Protein AF-A0A6P8SUL3-F1 (afdb_monomer)

Organism: Geotrypetes seraphini (NCBI:txid260995)

Sequence (303 aa):
MWGTFLLLLVLAGRALSCLRCDTETEELLQDMKQDYISHHVTGGRWNLKEKMRHFLDASVDTFFTTMPLTTGRFIGIIDDITLFKTSSRLKHVLRRLMNENLKDEELFNEMVWSIQQMKPDLQELMAEFSKERTLVQTFITCADCKKSRHVCTKSLSCGERSLSVVEDEDLILDCALVWHLKMELFKDYAFYKVVSGKKVMLSVGTDAILVIKGVALQDAGQYQCDANDSSGNPFSTIMYIVKVDKAQTDLRIIHVRPTLEPVRQVTPHLPEDVAAEAETSRTAMWVVLGGSCAIILIVSLSA

pLDDT: mean 73.48, std 22.26, range [29.41, 98.44]

Structure (mmCIF, N/CA/C/O backbone):
data_AF-A0A6P8SUL3-F1
#
_entry.id   AF-A0A6P8SUL3-F1
#
loop_
_atom_site.group_PDB
_atom_site.id
_atom_site.type_symbol
_atom_site.label_atom_id
_atom_site.label_alt_id
_atom_site.label_comp_id
_atom_site.label_asym_id
_atom_site.label_entity_id
_atom_site.label_seq_id
_atom_site.pdbx_PDB_ins_code
_atom_site.Cartn_x
_atom_site.Cartn_y
_atom_site.Cartn_z
_atom_site.occupancy
_atom_site.B_iso_or_equiv
_atom_site.auth_seq_id
_atom_site.auth_comp_id
_atom_site.auth_asym_id
_atom_site.auth_atom_id
_atom_site.pdbx_PDB_model_num
ATOM 1 N N . MET A 1 1 ? 38.588 41.579 -12.354 1.00 37.44 1 MET A N 1
ATOM 2 C CA . MET A 1 1 ? 37.942 41.195 -13.630 1.00 37.44 1 MET A CA 1
ATOM 3 C C . MET A 1 1 ? 38.009 39.679 -13.714 1.00 37.44 1 MET A C 1
ATOM 5 O O . MET A 1 1 ? 39.105 39.162 -13.811 1.00 37.44 1 MET A O 1
ATOM 9 N N . TRP A 1 2 ? 36.984 38.994 -13.196 1.00 40.41 2 TRP A N 1
ATOM 10 C CA . TRP A 1 2 ? 35.837 38.456 -13.961 1.00 40.41 2 TRP A CA 1
ATOM 11 C C . TRP A 1 2 ? 36.290 37.265 -14.833 1.00 40.41 2 TRP A C 1
ATOM 13 O O . TRP A 1 2 ? 37.192 37.429 -15.634 1.00 40.41 2 TRP A O 1
ATOM 23 N N . GLY A 1 3 ? 35.750 36.056 -14.741 1.00 36.66 3 GLY A N 1
ATOM 24 C CA . GLY A 1 3 ? 34.522 35.628 -14.096 1.00 36.66 3 GLY A CA 1
ATOM 25 C C . GLY A 1 3 ? 34.638 34.191 -13.607 1.00 36.66 3 GLY A C 1
ATOM 26 O O . GLY A 1 3 ? 35.157 33.305 -14.278 1.00 36.66 3 GLY A O 1
ATOM 27 N N . THR A 1 4 ? 34.130 34.020 -12.396 1.00 42.34 4 THR A N 1
ATOM 28 C CA . THR A 1 4 ? 33.582 32.795 -11.829 1.00 42.34 4 THR A CA 1
ATOM 29 C C . THR A 1 4 ? 32.912 31.943 -12.903 1.00 42.34 4 THR A C 1
ATOM 31 O O . THR A 1 4 ? 31.868 32.321 -13.438 1.00 42.34 4 THR A O 1
ATOM 34 N N . PHE A 1 5 ? 33.512 30.789 -13.195 1.00 48.06 5 PHE A N 1
ATOM 35 C CA . PHE A 1 5 ? 32.866 29.696 -13.907 1.00 48.06 5 PHE A CA 1
ATOM 36 C C . PHE A 1 5 ? 31.726 29.224 -13.002 1.00 48.06 5 PHE A C 1
ATOM 38 O O . PHE A 1 5 ? 31.927 28.473 -12.047 1.00 48.06 5 PHE A O 1
ATOM 45 N N . LEU A 1 6 ? 30.544 29.803 -13.216 1.00 43.62 6 LEU A N 1
ATOM 46 C CA . LEU A 1 6 ? 29.332 29.427 -12.519 1.00 43.62 6 LEU A CA 1
ATOM 47 C C . LEU A 1 6 ? 29.062 27.976 -12.903 1.00 43.62 6 LEU A C 1
ATOM 49 O O . LEU A 1 6 ? 28.684 27.666 -14.032 1.00 43.62 6 LEU A O 1
ATOM 53 N N . LEU A 1 7 ? 29.325 27.097 -11.944 1.00 43.50 7 LEU A N 1
ATOM 54 C CA . LEU A 1 7 ? 28.898 25.715 -11.904 1.00 43.50 7 LEU A CA 1
ATOM 55 C C . LEU A 1 7 ? 27.364 25.730 -11.931 1.00 43.50 7 LEU A C 1
ATOM 57 O O . LEU A 1 7 ? 26.696 25.655 -10.904 1.00 43.50 7 LEU A O 1
ATOM 61 N N . LEU A 1 8 ? 26.790 25.867 -13.125 1.00 37.38 8 LEU A N 1
ATOM 62 C CA . LEU A 1 8 ? 25.419 25.474 -13.393 1.00 37.38 8 LEU A CA 1
ATOM 63 C C . LEU A 1 8 ? 25.400 23.942 -13.383 1.00 37.38 8 LEU A C 1
ATOM 65 O O . LEU A 1 8 ? 25.236 23.285 -14.407 1.00 37.38 8 LEU A O 1
ATOM 69 N N . LEU A 1 9 ? 25.536 23.374 -12.180 1.00 37.25 9 LEU A N 1
ATOM 70 C CA . LEU A 1 9 ? 24.751 22.212 -11.798 1.00 37.25 9 LEU A CA 1
ATOM 71 C C . LEU A 1 9 ? 23.295 22.662 -11.917 1.00 37.25 9 LEU A C 1
ATOM 73 O O . LEU A 1 9 ? 22.634 23.018 -10.943 1.00 37.25 9 LEU A O 1
ATOM 77 N N . VAL A 1 10 ? 22.795 22.665 -13.151 1.00 37.06 10 VAL A N 1
ATOM 78 C CA . VAL A 1 10 ? 21.393 22.390 -13.381 1.00 37.06 10 VAL A CA 1
ATOM 79 C C . VAL A 1 10 ? 21.247 20.977 -12.835 1.00 37.06 10 VAL A C 1
ATOM 81 O O . VAL A 1 10 ? 21.452 19.990 -13.539 1.00 37.06 10 VAL A O 1
ATOM 84 N N . LEU A 1 11 ? 20.932 20.882 -11.541 1.00 38.09 11 LEU A N 1
ATOM 85 C CA . LEU A 1 11 ? 20.053 19.844 -11.047 1.00 38.09 11 LEU A CA 1
ATOM 86 C C . LEU A 1 11 ? 18.774 20.031 -11.860 1.00 38.09 11 LEU A C 1
ATOM 88 O O . LEU A 1 11 ? 17.789 20.611 -11.411 1.00 38.09 11 LEU A O 1
ATOM 92 N N . ALA A 1 12 ? 18.811 19.571 -13.111 1.00 35.19 12 ALA A N 1
ATOM 93 C CA . ALA A 1 12 ? 17.646 19.027 -13.736 1.00 35.19 12 ALA A CA 1
ATOM 94 C C . ALA A 1 12 ? 17.303 17.922 -12.755 1.00 35.19 12 ALA A C 1
ATOM 96 O O . ALA A 1 12 ? 17.920 16.857 -12.771 1.00 35.19 12 ALA A O 1
ATOM 97 N N . GLY A 1 13 ? 16.406 18.229 -11.819 1.00 38.00 13 GLY A N 1
ATOM 98 C CA . GLY A 1 13 ? 15.605 17.217 -11.177 1.00 38.00 13 GLY A CA 1
ATOM 99 C C . GLY A 1 13 ? 14.894 16.545 -12.332 1.00 38.00 13 GLY A C 1
ATOM 100 O O . GLY A 1 13 ? 13.794 16.940 -12.707 1.00 38.00 13 GLY A O 1
ATOM 101 N N . ARG A 1 14 ? 15.593 15.612 -12.992 1.00 47.22 14 ARG A N 1
ATOM 102 C CA . ARG A 1 14 ? 14.979 14.637 -13.860 1.00 47.22 14 ARG A CA 1
ATOM 103 C C . ARG A 1 14 ? 13.938 14.047 -12.935 1.00 47.22 14 ARG A C 1
ATOM 105 O O . ARG A 1 14 ? 14.283 13.563 -11.857 1.00 47.22 14 ARG A O 1
ATOM 112 N N . ALA A 1 15 ? 12.672 14.227 -13.280 1.00 49.06 15 ALA A N 1
ATOM 113 C CA . ALA A 1 15 ? 11.629 13.447 -12.659 1.00 49.06 15 ALA A CA 1
ATOM 114 C C . ALA A 1 15 ? 11.975 12.001 -13.019 1.00 49.06 15 ALA A C 1
ATOM 116 O O . ALA A 1 15 ? 11.637 11.536 -14.104 1.00 49.06 15 ALA A O 1
ATOM 117 N N . LEU A 1 16 ? 12.792 11.354 -12.184 1.00 62.31 16 LEU A N 1
ATOM 118 C CA . LEU A 1 16 ? 13.095 9.951 -12.342 1.00 62.31 16 LEU A CA 1
ATOM 119 C C . LEU A 1 16 ? 11.764 9.242 -12.147 1.00 62.31 16 LEU A C 1
ATOM 121 O O . LEU A 1 16 ? 11.035 9.468 -11.176 1.00 62.31 16 LEU A O 1
ATOM 125 N N . SER A 1 17 ? 11.416 8.443 -13.143 1.00 77.56 17 SER A N 1
ATOM 126 C CA . SER A 1 17 ? 10.296 7.533 -13.037 1.00 77.56 17 SER A CA 1
ATOM 127 C C . SER A 1 17 ? 10.514 6.599 -11.860 1.00 77.56 17 SER A C 1
ATOM 129 O O . SER A 1 17 ? 11.613 6.081 -11.666 1.00 77.56 17 SER A O 1
ATOM 131 N N . CYS A 1 18 ? 9.451 6.354 -11.097 1.00 80.62 18 CYS A N 1
ATOM 132 C CA . CYS A 1 18 ? 9.503 5.479 -9.934 1.00 80.62 18 CYS A CA 1
ATOM 133 C C . CYS A 1 18 ? 9.969 4.060 -10.303 1.00 80.62 18 CYS A C 1
ATOM 135 O O . CYS A 1 18 ? 10.592 3.396 -9.485 1.00 80.62 18 CYS A O 1
ATOM 137 N N . LEU A 1 19 ? 9.742 3.623 -11.552 1.00 86.69 19 LEU A N 1
ATOM 138 C CA . LEU A 1 19 ? 10.214 2.333 -12.070 1.00 86.69 19 LEU A CA 1
ATOM 139 C C . LEU A 1 19 ? 11.739 2.185 -12.016 1.00 86.69 19 LEU A C 1
ATOM 141 O O . LEU A 1 19 ? 12.225 1.068 -11.875 1.00 86.69 19 LEU A O 1
ATOM 145 N N . ARG A 1 20 ? 12.492 3.292 -12.077 1.00 87.88 20 ARG A N 1
ATOM 146 C CA . ARG A 1 20 ? 13.960 3.275 -11.969 1.00 87.88 20 ARG A CA 1
ATOM 147 C C . ARG A 1 20 ? 14.458 3.006 -10.549 1.00 87.88 20 ARG A C 1
ATOM 149 O O . ARG A 1 20 ? 15.648 2.790 -10.355 1.00 87.88 20 ARG A O 1
ATOM 156 N N . CYS A 1 21 ? 13.567 3.019 -9.559 1.00 87.38 21 CYS A N 1
ATOM 157 C CA . CYS A 1 21 ? 13.904 2.671 -8.183 1.00 87.38 21 CYS A CA 1
ATOM 158 C C . CYS A 1 21 ? 13.950 1.156 -7.936 1.00 87.38 21 CYS A C 1
ATOM 160 O O . CYS A 1 21 ? 14.469 0.734 -6.905 1.00 87.38 21 CYS A O 1
ATOM 162 N N . ASP A 1 22 ? 13.438 0.337 -8.863 1.00 91.06 22 ASP A N 1
ATOM 163 C CA . ASP A 1 22 ? 13.615 -1.118 -8.847 1.00 91.06 22 ASP A CA 1
ATOM 164 C C . ASP A 1 22 ? 14.944 -1.466 -9.532 1.00 91.06 22 ASP A C 1
ATOM 166 O O . ASP A 1 22 ? 15.072 -1.361 -10.753 1.00 91.06 22 ASP A O 1
ATOM 170 N N . THR A 1 23 ? 15.946 -1.857 -8.742 1.00 92.06 23 THR A N 1
ATOM 171 C CA . THR A 1 23 ? 17.316 -2.095 -9.231 1.00 92.06 23 THR A CA 1
ATOM 172 C C . THR A 1 23 ? 17.372 -3.167 -10.315 1.00 92.06 23 THR A C 1
ATOM 174 O O . THR A 1 23 ? 18.033 -2.971 -11.328 1.00 92.06 23 THR A O 1
ATOM 177 N N . GLU A 1 24 ? 16.622 -4.259 -10.154 1.00 93.62 24 GLU A N 1
ATOM 178 C CA . GLU A 1 24 ? 16.553 -5.346 -11.141 1.00 93.62 24 GLU A CA 1
ATOM 179 C C . GLU A 1 24 ? 15.949 -4.866 -12.473 1.00 93.62 24 GLU A C 1
ATOM 181 O O . GLU A 1 24 ? 16.373 -5.280 -13.551 1.00 93.62 24 GLU A O 1
ATOM 186 N N . THR A 1 25 ? 14.957 -3.975 -12.416 1.00 92.38 25 THR A N 1
ATOM 187 C CA . THR A 1 25 ? 14.353 -3.377 -13.613 1.00 92.38 25 THR A CA 1
ATOM 188 C C . THR A 1 25 ? 15.316 -2.431 -14.312 1.00 92.38 25 THR A C 1
ATOM 190 O O . THR A 1 25 ? 15.409 -2.478 -15.538 1.00 92.38 25 THR A O 1
ATOM 193 N N . GLU A 1 26 ? 16.044 -1.590 -13.571 1.00 91.62 26 GLU A N 1
ATOM 194 C CA . GLU A 1 26 ? 17.052 -0.705 -14.166 1.00 91.62 26 GLU A CA 1
ATOM 195 C C . GLU A 1 26 ? 18.194 -1.515 -14.797 1.00 91.62 26 GLU A C 1
ATOM 197 O O . GLU A 1 26 ? 18.588 -1.221 -15.923 1.00 91.62 26 GLU A O 1
ATOM 202 N N . GLU A 1 27 ? 18.667 -2.579 -14.145 1.00 95.00 27 GLU A N 1
ATOM 203 C CA . GLU A 1 27 ? 19.666 -3.496 -14.712 1.00 95.00 27 GLU A CA 1
ATOM 204 C C . GLU A 1 27 ? 19.176 -4.131 -16.020 1.00 95.00 27 GLU A C 1
ATOM 206 O O . GLU A 1 27 ? 19.875 -4.069 -17.032 1.00 95.00 27 GLU A O 1
ATOM 211 N N . LEU A 1 28 ? 17.948 -4.660 -16.042 1.00 95.62 28 LEU A N 1
ATOM 212 C CA . LEU A 1 28 ? 17.363 -5.259 -17.245 1.00 95.62 28 LEU A CA 1
ATOM 213 C C . LEU A 1 28 ? 17.151 -4.234 -18.372 1.00 95.62 28 LEU A C 1
ATOM 215 O O . LEU A 1 28 ? 17.351 -4.542 -19.546 1.00 95.62 28 LEU A O 1
ATOM 219 N N . LEU A 1 29 ? 16.765 -3.000 -18.035 1.00 93.62 29 LEU A N 1
ATOM 220 C CA . LEU A 1 29 ? 16.669 -1.905 -19.002 1.00 93.62 29 LEU A CA 1
ATOM 221 C C . LEU A 1 29 ? 18.036 -1.561 -19.597 1.00 93.62 29 LEU A C 1
ATOM 223 O O . LEU A 1 29 ? 18.129 -1.290 -20.797 1.00 93.62 29 LEU A O 1
ATOM 227 N N . GLN A 1 30 ? 19.093 -1.542 -18.783 1.00 94.31 30 GLN A N 1
ATOM 228 C CA . GLN A 1 30 ? 20.449 -1.296 -19.272 1.00 94.31 30 GLN A CA 1
ATOM 229 C C . GLN A 1 30 ? 20.945 -2.446 -20.149 1.00 94.31 30 GLN A C 1
ATOM 231 O O . GLN A 1 30 ? 21.501 -2.173 -21.212 1.00 94.31 30 GLN A O 1
ATOM 236 N N . ASP A 1 31 ? 20.673 -3.695 -19.776 1.00 95.38 31 ASP A N 1
ATOM 237 C CA . ASP A 1 31 ? 21.011 -4.875 -20.577 1.00 95.38 31 ASP A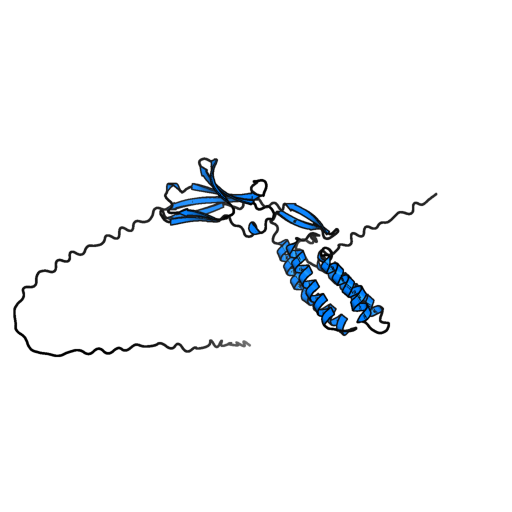 CA 1
ATOM 238 C C . ASP A 1 31 ? 20.316 -4.848 -21.949 1.00 95.38 31 ASP A C 1
ATOM 240 O O . ASP A 1 31 ? 20.963 -4.926 -22.997 1.00 95.38 31 ASP A O 1
ATOM 244 N N . MET A 1 32 ? 19.009 -4.560 -21.970 1.00 94.81 32 MET A N 1
ATOM 245 C CA . MET A 1 32 ? 18.252 -4.370 -23.210 1.00 94.81 32 MET A CA 1
ATOM 246 C C . MET A 1 32 ? 18.867 -3.268 -24.096 1.00 94.81 32 MET A C 1
ATOM 248 O O . MET A 1 32 ? 19.026 -3.437 -25.309 1.00 94.81 32 MET A O 1
ATOM 252 N N . LYS A 1 33 ? 19.224 -2.120 -23.500 1.00 93.38 33 LYS A N 1
ATOM 253 C CA . LYS A 1 33 ? 19.752 -0.947 -24.222 1.00 93.38 33 LYS A CA 1
ATOM 254 C C . LYS A 1 33 ? 21.166 -1.136 -24.755 1.00 93.38 33 LYS A C 1
ATOM 256 O O . LYS A 1 33 ? 21.462 -0.693 -25.874 1.00 93.38 33 LYS A O 1
ATOM 261 N N . GLN A 1 34 ? 22.045 -1.698 -23.935 1.00 91.06 34 GLN A N 1
ATOM 262 C CA . GLN A 1 34 ? 23.475 -1.743 -24.214 1.00 91.06 34 GLN A CA 1
ATOM 263 C C . GLN A 1 34 ? 23.885 -3.038 -24.894 1.00 91.06 34 GLN A C 1
ATOM 265 O O . GLN A 1 34 ? 24.652 -2.974 -25.856 1.00 91.06 34 GLN A O 1
ATOM 270 N N . ASP A 1 35 ? 23.337 -4.172 -24.467 1.00 92.25 35 ASP A N 1
ATOM 271 C CA . ASP A 1 35 ? 23.701 -5.475 -25.006 1.00 92.25 35 ASP A CA 1
ATOM 272 C C . ASP A 1 35 ? 22.719 -5.925 -26.092 1.00 92.25 35 ASP A C 1
ATOM 274 O O . ASP A 1 35 ? 23.085 -6.016 -27.270 1.00 92.25 35 ASP A O 1
ATOM 278 N N . TYR A 1 36 ? 21.442 -6.102 -25.741 1.00 94.00 36 TYR A N 1
ATOM 279 C CA . TYR A 1 36 ? 20.473 -6.744 -26.632 1.00 94.00 36 TYR A CA 1
ATOM 280 C C . TYR A 1 36 ? 20.261 -5.975 -27.947 1.00 94.00 36 TYR A C 1
ATOM 282 O O . TYR A 1 36 ? 20.468 -6.528 -29.032 1.00 94.00 36 TYR A O 1
ATOM 290 N N . ILE A 1 37 ? 19.925 -4.679 -27.874 1.00 93.31 37 ILE A N 1
ATOM 291 C CA . ILE A 1 37 ? 19.726 -3.816 -29.057 1.00 93.31 37 ILE A CA 1
ATOM 292 C C . ILE A 1 37 ? 21.005 -3.717 -29.901 1.00 93.31 37 ILE A C 1
ATOM 294 O O . ILE A 1 37 ? 20.948 -3.642 -31.132 1.00 93.31 37 ILE A O 1
ATOM 298 N N . SER A 1 38 ? 22.178 -3.718 -29.265 1.00 89.38 38 SER A N 1
ATOM 299 C CA . SER A 1 38 ? 23.451 -3.624 -29.983 1.00 89.38 38 SER A CA 1
ATOM 300 C C . SER A 1 38 ? 23.695 -4.837 -30.879 1.00 89.38 38 SER A C 1
ATOM 302 O O . SER A 1 38 ? 24.200 -4.651 -31.992 1.00 89.38 38 SER A O 1
ATOM 304 N N . HIS A 1 39 ? 23.295 -6.028 -30.428 1.00 90.44 39 HIS A N 1
ATOM 305 C CA . HIS A 1 39 ? 23.447 -7.289 -31.156 1.00 90.44 39 HIS A CA 1
ATOM 306 C C . HIS A 1 39 ? 22.305 -7.573 -32.146 1.00 90.44 39 HIS A C 1
ATOM 308 O O . HIS A 1 39 ? 22.555 -8.125 -33.218 1.00 90.44 39 HIS A O 1
ATOM 314 N N . HIS A 1 40 ? 21.072 -7.162 -31.833 1.00 91.25 40 HIS A N 1
ATOM 315 C CA . HIS A 1 40 ? 19.877 -7.503 -32.624 1.00 91.25 40 HIS A CA 1
ATOM 316 C C . HIS A 1 40 ? 19.482 -6.441 -33.659 1.00 91.25 40 HIS A C 1
ATOM 318 O O . HIS A 1 40 ? 18.621 -6.693 -34.503 1.00 91.25 40 HIS A O 1
ATOM 324 N N . VAL A 1 41 ? 20.139 -5.274 -33.646 1.00 89.81 41 VAL A N 1
ATOM 325 C CA . VAL A 1 41 ? 20.032 -4.276 -34.718 1.00 89.81 41 VAL A CA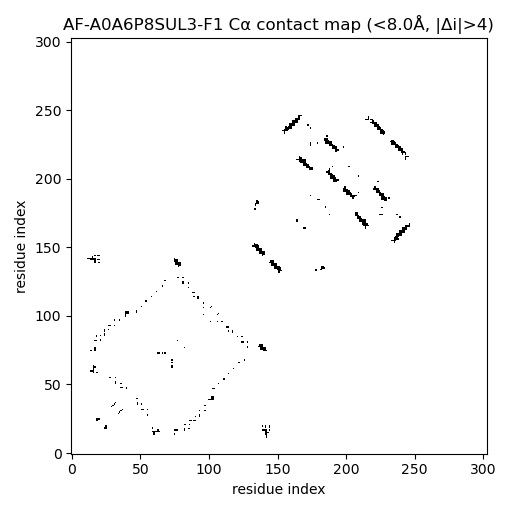 1
ATOM 326 C C . VAL A 1 41 ? 21.271 -4.312 -35.609 1.00 89.81 41 VAL A C 1
ATOM 328 O O . VAL A 1 41 ? 22.372 -3.915 -35.205 1.00 89.81 41 VAL A O 1
ATOM 331 N N . THR A 1 42 ? 21.094 -4.768 -36.846 1.00 82.38 42 THR A N 1
ATOM 332 C CA . THR A 1 42 ? 22.194 -5.077 -37.767 1.00 82.38 42 THR A CA 1
ATOM 333 C C . THR A 1 42 ? 22.576 -3.891 -38.665 1.00 82.38 42 THR A C 1
ATOM 335 O O . THR A 1 42 ? 21.773 -2.995 -38.934 1.00 82.38 42 THR A O 1
ATOM 338 N N . GLY A 1 43 ? 23.817 -3.887 -39.166 1.00 67.81 43 GLY A N 1
ATOM 339 C CA . GLY A 1 43 ? 24.214 -3.103 -40.345 1.00 67.81 43 GLY A CA 1
ATOM 340 C C . GLY A 1 43 ? 24.245 -1.578 -40.188 1.00 67.81 43 GLY A C 1
ATOM 341 O O . GLY A 1 43 ? 23.542 -0.880 -40.905 1.00 67.81 43 GLY A O 1
ATOM 342 N N . GLY A 1 44 ? 25.058 -1.033 -39.274 1.00 65.25 44 GLY A N 1
ATOM 343 C CA . GLY A 1 44 ? 25.356 0.413 -39.226 1.00 65.25 44 GLY A CA 1
ATOM 344 C C . GLY A 1 44 ? 24.165 1.346 -38.951 1.00 65.25 44 GLY A C 1
ATOM 345 O O . GLY A 1 44 ? 24.333 2.563 -38.967 1.00 65.25 44 GLY A O 1
ATOM 346 N N . ARG A 1 45 ? 22.974 0.803 -38.657 1.00 80.50 45 ARG A N 1
ATOM 347 C CA . ARG A 1 45 ? 21.740 1.543 -38.339 1.00 80.50 45 ARG A CA 1
ATOM 348 C C . ARG A 1 45 ? 21.776 2.156 -36.942 1.00 80.50 45 ARG A C 1
ATOM 350 O O . ARG A 1 45 ? 20.922 1.896 -36.096 1.00 80.50 45 ARG A O 1
ATOM 357 N N . TRP A 1 46 ? 22.774 2.996 -36.705 1.00 78.44 46 TRP A N 1
ATOM 358 C CA . TRP A 1 46 ? 22.945 3.727 -35.456 1.00 78.44 46 TRP A CA 1
ATOM 359 C C . TRP A 1 46 ? 21.695 4.551 -35.109 1.00 78.44 46 TRP A C 1
ATOM 361 O O . TRP A 1 46 ? 21.245 4.516 -33.969 1.00 78.44 46 TRP A O 1
ATOM 371 N N . ASN A 1 47 ? 21.050 5.155 -36.114 1.00 88.94 47 ASN A N 1
ATOM 372 C CA . ASN A 1 47 ? 19.790 5.883 -35.939 1.00 88.94 47 ASN A CA 1
ATOM 373 C C . ASN A 1 47 ? 18.673 5.014 -35.335 1.00 88.94 47 ASN A C 1
ATOM 375 O O . ASN A 1 47 ? 17.909 5.500 -34.508 1.00 88.94 47 ASN A O 1
ATOM 379 N N . LEU A 1 48 ? 18.571 3.734 -35.721 1.00 91.12 48 LEU A N 1
ATOM 380 C CA . LEU A 1 48 ? 17.548 2.830 -35.185 1.00 91.12 48 LEU A CA 1
ATOM 381 C C . LEU A 1 48 ? 17.887 2.391 -33.756 1.00 91.12 48 LEU A C 1
ATOM 383 O O . LEU A 1 48 ? 17.009 2.416 -32.897 1.00 91.12 48 LEU A O 1
ATOM 387 N N . LYS A 1 49 ? 19.161 2.067 -33.484 1.00 92.81 49 LYS A N 1
ATOM 388 C CA . LYS A 1 49 ? 19.639 1.741 -32.127 1.00 92.81 49 LYS A CA 1
ATOM 389 C C . LYS A 1 49 ? 19.341 2.875 -31.151 1.00 92.81 49 LYS A C 1
ATOM 391 O O . LYS A 1 49 ? 18.776 2.644 -30.086 1.00 92.81 49 LYS A O 1
ATOM 396 N N . GLU A 1 50 ? 19.676 4.102 -31.538 1.00 92.06 50 GLU A N 1
ATOM 397 C CA . GLU A 1 50 ? 19.464 5.271 -30.691 1.00 92.06 50 GLU A CA 1
ATOM 398 C C . GLU A 1 50 ? 17.976 5.588 -30.519 1.00 92.06 50 GLU A C 1
ATOM 400 O O . GLU A 1 50 ? 17.522 5.857 -29.409 1.00 92.06 50 GLU A O 1
ATOM 405 N N . LYS A 1 51 ? 17.181 5.446 -31.588 1.00 93.69 51 LYS A N 1
ATOM 406 C CA . LYS A 1 51 ? 15.722 5.590 -31.523 1.00 93.69 51 LYS A CA 1
ATOM 407 C C . LYS A 1 51 ? 15.086 4.601 -30.542 1.00 93.69 51 LYS A C 1
ATOM 409 O O . LYS A 1 51 ? 14.220 5.006 -29.772 1.00 93.69 51 LYS A O 1
ATOM 414 N N . MET A 1 52 ? 15.512 3.336 -30.541 1.00 94.81 52 MET A N 1
ATOM 415 C CA . MET A 1 52 ? 15.019 2.327 -29.593 1.00 94.81 52 MET A CA 1
ATOM 416 C C . MET A 1 52 ? 15.405 2.659 -28.148 1.00 94.81 52 MET A C 1
ATOM 418 O O . MET A 1 52 ? 14.555 2.618 -27.262 1.00 94.81 52 MET A O 1
ATOM 422 N N . ARG A 1 53 ? 16.668 3.032 -27.901 1.00 94.44 53 ARG A N 1
ATOM 423 C CA . ARG A 1 53 ? 17.141 3.415 -26.558 1.00 94.44 53 ARG A CA 1
ATOM 424 C C . ARG A 1 53 ? 16.381 4.617 -26.018 1.00 94.44 53 ARG A C 1
ATOM 426 O O . ARG A 1 53 ? 15.860 4.562 -24.907 1.00 94.44 53 ARG A O 1
ATOM 433 N N . HIS A 1 54 ? 16.250 5.656 -26.840 1.00 91.75 54 HIS A N 1
ATOM 434 C CA . HIS A 1 54 ? 15.476 6.840 -26.498 1.00 91.75 54 HIS A CA 1
ATOM 435 C C . HIS A 1 54 ? 14.005 6.493 -26.254 1.00 91.75 54 HIS A C 1
ATOM 437 O O . HIS A 1 54 ? 13.400 7.026 -25.330 1.00 91.75 54 HIS A O 1
ATOM 443 N N . PHE A 1 55 ? 13.414 5.596 -27.051 1.00 92.06 55 PHE A N 1
ATOM 444 C CA . PHE A 1 55 ? 12.045 5.140 -26.824 1.00 92.06 55 PHE A CA 1
ATOM 445 C C . PHE A 1 55 ? 11.889 4.443 -25.468 1.00 92.06 55 PHE A C 1
ATOM 447 O O . PHE A 1 55 ? 10.927 4.743 -24.767 1.00 92.06 55 PHE A O 1
ATOM 454 N N . LEU A 1 56 ? 12.819 3.568 -25.071 1.00 91.69 56 LEU A N 1
ATOM 455 C CA . LEU A 1 56 ? 12.786 2.905 -23.762 1.00 91.69 56 LEU A CA 1
ATOM 456 C C . LEU A 1 56 ? 12.907 3.910 -22.613 1.00 91.69 56 LEU A C 1
ATOM 458 O O . LEU A 1 56 ? 12.067 3.905 -21.714 1.00 91.69 56 LEU A O 1
ATOM 462 N N . ASP A 1 57 ? 13.901 4.801 -22.667 1.00 89.44 57 ASP A N 1
ATOM 463 C CA . ASP A 1 57 ? 14.096 5.818 -21.629 1.00 89.44 57 ASP A CA 1
ATOM 464 C C . ASP A 1 57 ? 12.885 6.755 -21.542 1.00 89.44 57 ASP A C 1
ATOM 466 O O . ASP A 1 57 ? 12.324 6.937 -20.462 1.00 89.44 57 ASP A O 1
ATOM 470 N N . ALA A 1 58 ? 12.399 7.258 -22.681 1.00 87.19 58 ALA A N 1
ATOM 471 C CA . ALA A 1 58 ? 11.203 8.091 -22.728 1.00 87.19 58 ALA A CA 1
ATOM 472 C C . ALA A 1 58 ? 9.965 7.341 -22.226 1.00 87.19 58 ALA A C 1
ATOM 474 O O . ALA A 1 58 ? 9.151 7.925 -21.516 1.00 87.19 58 ALA A O 1
ATOM 475 N N . SER A 1 59 ? 9.806 6.059 -22.554 1.00 85.56 59 SER A N 1
ATOM 476 C CA . SER A 1 59 ? 8.651 5.271 -22.116 1.00 85.56 59 SER A CA 1
ATOM 477 C C . SER A 1 59 ? 8.636 5.076 -20.609 1.00 85.56 59 SER A C 1
ATOM 479 O O . SER A 1 59 ? 7.583 5.237 -20.003 1.00 85.56 59 SER A O 1
ATOM 481 N N . VAL A 1 60 ? 9.791 4.787 -20.002 1.00 86.06 60 VAL A N 1
ATOM 482 C CA . VAL A 1 60 ? 9.928 4.644 -18.547 1.00 86.06 60 VAL A CA 1
ATOM 483 C C . VAL A 1 60 ? 9.726 5.990 -17.858 1.00 86.06 60 VAL A C 1
ATOM 485 O O . VAL A 1 60 ? 8.938 6.074 -16.915 1.00 86.06 60 VAL A O 1
ATOM 488 N N . ASP A 1 61 ? 10.373 7.049 -18.348 1.00 79.88 61 ASP A N 1
ATOM 489 C CA . ASP A 1 61 ? 10.353 8.382 -17.735 1.00 79.88 61 ASP A CA 1
ATOM 490 C C . ASP A 1 61 ? 8.979 9.058 -17.856 1.00 79.88 61 ASP A C 1
ATOM 492 O O . ASP A 1 61 ? 8.488 9.670 -16.906 1.00 79.88 61 ASP A O 1
ATOM 496 N N . THR A 1 62 ? 8.309 8.909 -19.003 1.00 71.44 62 THR A N 1
ATOM 497 C CA . THR A 1 62 ? 6.982 9.504 -19.238 1.00 71.44 62 THR A CA 1
ATOM 498 C C . THR A 1 62 ? 5.828 8.678 -18.682 1.00 71.44 62 THR A C 1
ATOM 500 O O . THR A 1 62 ? 4.683 9.152 -18.639 1.00 71.44 62 THR A O 1
ATOM 503 N N . PHE A 1 63 ? 6.126 7.459 -18.226 1.00 68.62 63 PHE A N 1
ATOM 504 C CA . PHE A 1 63 ? 5.134 6.521 -17.735 1.00 68.62 63 PHE A CA 1
ATOM 505 C C . PHE A 1 63 ? 4.263 7.143 -16.637 1.00 68.62 63 PHE A C 1
ATOM 507 O O . PHE A 1 63 ? 3.034 7.133 -16.710 1.00 68.62 63 PHE A O 1
ATOM 514 N N . PHE A 1 64 ? 4.905 7.774 -15.654 1.00 55.38 64 PHE A N 1
ATOM 515 C CA . PHE A 1 64 ? 4.200 8.371 -14.526 1.00 55.38 64 PHE A CA 1
ATOM 516 C C . PHE A 1 64 ? 3.855 9.849 -14.740 1.00 55.38 64 PHE A C 1
ATOM 518 O O . PHE A 1 64 ? 2.934 10.353 -14.099 1.00 55.38 64 PHE A O 1
ATOM 525 N N . THR A 1 65 ? 4.552 10.565 -15.630 1.00 52.69 65 THR A N 1
ATOM 526 C CA . THR A 1 65 ? 4.308 12.005 -15.844 1.00 52.69 65 THR A CA 1
ATOM 527 C C . THR A 1 65 ? 3.055 12.283 -16.677 1.00 52.69 65 THR A C 1
ATOM 529 O O . THR A 1 65 ? 2.519 13.387 -16.616 1.00 52.69 65 THR A O 1
ATOM 532 N N . THR A 1 66 ? 2.546 11.287 -17.415 1.00 48.50 66 THR A N 1
ATOM 533 C CA . THR A 1 66 ? 1.362 11.426 -18.285 1.00 48.50 66 THR A CA 1
ATOM 534 C C . THR A 1 66 ? 0.040 10.999 -17.640 1.00 48.50 66 THR A C 1
ATOM 536 O O . THR A 1 66 ? -0.975 10.915 -18.330 1.00 48.50 66 THR A O 1
ATOM 539 N N . MET A 1 67 ? 0.009 10.747 -16.328 1.00 50.16 67 MET A N 1
ATOM 540 C CA . MET A 1 67 ? -1.236 10.413 -15.633 1.00 50.16 67 MET A CA 1
ATOM 541 C C . MET A 1 67 ? -1.988 11.666 -15.173 1.00 50.16 67 MET A C 1
ATOM 543 O O . MET A 1 67 ? -1.477 12.411 -14.331 1.00 50.16 67 MET A O 1
ATOM 547 N N . PRO A 1 68 ? -3.217 11.901 -15.668 1.00 40.69 68 PRO A N 1
ATOM 548 C CA . PRO A 1 68 ? -4.049 12.986 -15.188 1.00 40.69 68 PRO A CA 1
ATOM 549 C C . PRO A 1 68 ? -4.582 12.609 -13.806 1.00 40.69 68 PRO A C 1
ATOM 551 O O . PRO A 1 68 ? -5.635 11.992 -13.662 1.00 40.69 68 PRO A O 1
ATOM 554 N N . LEU A 1 69 ? -3.864 12.994 -12.754 1.00 48.06 69 LEU A N 1
ATOM 555 C CA . LEU A 1 69 ? -4.502 13.136 -11.454 1.00 48.06 69 LEU A CA 1
ATOM 556 C C . LEU A 1 69 ? -5.505 14.282 -11.589 1.00 48.06 69 LEU A C 1
ATOM 558 O O . LEU A 1 69 ? -5.163 15.346 -12.107 1.00 48.06 69 LEU A O 1
ATOM 562 N N . THR A 1 70 ? -6.729 14.084 -11.105 1.00 42.31 70 THR A N 1
ATOM 563 C CA . THR A 1 70 ? -7.860 15.036 -11.140 1.00 42.31 70 THR A CA 1
ATOM 564 C C . THR A 1 70 ? -7.576 16.400 -10.483 1.00 42.31 70 THR A C 1
ATOM 566 O O . THR A 1 70 ? -8.461 17.242 -10.389 1.00 42.31 70 THR A O 1
ATOM 569 N N . THR A 1 71 ? -6.337 16.651 -10.048 1.00 37.78 71 THR A N 1
ATOM 570 C CA . THR A 1 71 ? -5.845 17.906 -9.464 1.00 37.78 71 THR A CA 1
ATOM 571 C C . THR A 1 71 ? -4.462 18.354 -9.977 1.00 37.78 71 THR A C 1
ATOM 573 O O . THR A 1 71 ? -3.848 19.233 -9.377 1.00 37.78 71 THR A O 1
ATOM 576 N N . GLY A 1 72 ? -3.945 17.798 -11.083 1.00 36.12 72 GLY A N 1
ATOM 577 C CA . GLY A 1 72 ? -2.778 18.362 -11.786 1.00 36.12 72 GLY A CA 1
ATOM 578 C C . GLY A 1 72 ? -1.445 18.352 -11.021 1.00 36.12 72 GLY A C 1
ATOM 579 O O . GLY A 1 72 ? -0.538 19.104 -11.368 1.00 36.12 72 GLY A O 1
ATOM 580 N N . ARG A 1 73 ? -1.290 17.518 -9.985 1.00 42.28 73 ARG A N 1
ATOM 581 C CA . ARG A 1 73 ? -0.015 17.330 -9.274 1.00 42.28 73 ARG A CA 1
ATOM 582 C C . ARG A 1 73 ? 0.434 15.885 -9.363 1.00 42.28 73 ARG A C 1
ATOM 584 O O . ARG A 1 73 ? -0.185 15.022 -8.756 1.00 42.28 73 ARG A O 1
ATOM 591 N N . PHE A 1 74 ? 1.526 15.656 -10.088 1.00 47.34 74 PHE A N 1
ATOM 592 C CA . PHE A 1 74 ? 2.307 14.427 -10.031 1.00 47.34 74 PHE A CA 1
ATOM 593 C C . PHE A 1 74 ? 2.690 14.146 -8.576 1.00 47.34 74 PHE A C 1
ATOM 595 O O . PHE A 1 74 ? 3.365 14.954 -7.935 1.00 47.34 74 PHE A O 1
ATOM 602 N N . ILE A 1 75 ? 2.227 13.021 -8.043 1.00 55.38 75 ILE A N 1
ATOM 603 C CA . ILE A 1 75 ? 2.694 12.531 -6.755 1.00 55.38 75 ILE A CA 1
ATOM 604 C C . ILE A 1 75 ? 4.016 11.820 -7.054 1.00 55.38 75 ILE A C 1
ATOM 606 O O . ILE A 1 75 ? 4.021 10.707 -7.561 1.00 55.38 75 ILE A O 1
ATOM 610 N N . GLY A 1 76 ? 5.141 12.492 -6.796 1.00 68.94 76 GLY A N 1
ATOM 611 C CA . GLY A 1 76 ? 6.491 11.936 -6.965 1.00 68.94 76 GLY A CA 1
ATOM 612 C C . GLY A 1 76 ? 6.865 10.896 -5.911 1.00 68.94 76 GLY A C 1
ATOM 613 O O . GLY A 1 76 ? 8.023 10.840 -5.506 1.00 68.94 76 GLY A O 1
ATOM 614 N N . ILE A 1 77 ? 5.881 10.129 -5.444 1.00 72.69 77 ILE A N 1
ATOM 615 C CA . ILE A 1 77 ? 6.023 9.063 -4.461 1.00 72.69 77 ILE A CA 1
ATOM 616 C C . ILE A 1 77 ? 5.183 7.844 -4.879 1.00 72.69 77 ILE A C 1
ATOM 618 O O . ILE A 1 77 ? 4.131 8.000 -5.498 1.00 72.69 77 ILE A O 1
ATOM 622 N N . ILE A 1 78 ? 5.641 6.646 -4.524 1.00 76.88 78 ILE A N 1
ATOM 623 C CA . ILE A 1 78 ? 4.983 5.350 -4.780 1.00 76.88 78 ILE A CA 1
ATOM 624 C C . ILE A 1 78 ? 5.188 4.436 -3.562 1.00 76.88 78 ILE A C 1
ATOM 626 O O . ILE A 1 78 ? 6.201 4.581 -2.884 1.00 76.88 78 ILE A O 1
ATOM 630 N N . ASP A 1 79 ? 4.285 3.510 -3.242 1.00 76.50 79 ASP A N 1
ATOM 631 C CA . ASP A 1 79 ? 4.566 2.475 -2.230 1.00 76.50 79 ASP A CA 1
ATOM 632 C C . ASP A 1 79 ? 5.315 1.269 -2.828 1.00 76.50 79 ASP A C 1
ATOM 634 O O . ASP A 1 79 ? 5.350 1.068 -4.045 1.00 76.50 79 ASP A O 1
ATOM 638 N N . ASP A 1 80 ? 5.893 0.442 -1.955 1.00 79.44 80 ASP A N 1
ATOM 639 C CA . ASP A 1 80 ? 6.650 -0.755 -2.337 1.00 79.44 80 ASP A CA 1
ATOM 640 C C . ASP A 1 80 ? 5.826 -1.766 -3.158 1.00 79.44 80 ASP A C 1
ATOM 642 O O . ASP A 1 80 ? 6.345 -2.356 -4.108 1.00 79.44 80 ASP A O 1
ATOM 646 N N . ILE A 1 81 ? 4.539 -1.958 -2.845 1.00 81.88 81 ILE A N 1
ATOM 647 C CA . ILE A 1 81 ? 3.684 -2.937 -3.535 1.00 81.88 81 ILE A CA 1
ATOM 648 C C . ILE A 1 81 ? 3.374 -2.446 -4.946 1.00 81.88 81 ILE A C 1
ATOM 650 O O . ILE A 1 81 ? 3.480 -3.214 -5.909 1.00 81.88 81 ILE A O 1
ATOM 654 N N . THR A 1 82 ? 3.003 -1.174 -5.090 1.00 80.62 82 THR A N 1
ATOM 655 C CA . THR A 1 82 ? 2.737 -0.590 -6.409 1.00 80.62 82 THR A CA 1
ATOM 656 C C . THR A 1 82 ? 4.013 -0.560 -7.250 1.00 80.62 82 THR A C 1
ATOM 658 O O . THR A 1 82 ? 3.971 -0.973 -8.414 1.00 80.62 82 THR A O 1
ATOM 661 N N . LEU A 1 83 ? 5.168 -0.189 -6.678 1.00 85.75 83 LEU A N 1
ATOM 662 C CA . LEU A 1 83 ? 6.451 -0.269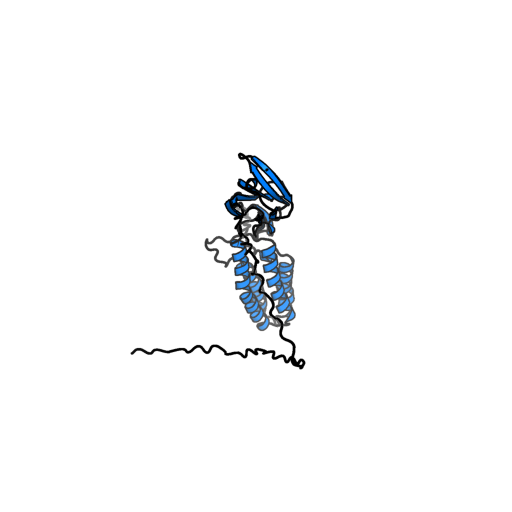 -7.387 1.00 85.75 83 LEU A CA 1
ATOM 663 C C . LEU A 1 83 ? 6.746 -1.700 -7.849 1.00 85.75 83 LEU A C 1
ATOM 665 O O . LEU A 1 83 ? 7.024 -1.908 -9.025 1.00 85.75 83 LEU A O 1
ATOM 669 N N . PHE A 1 84 ? 6.610 -2.692 -6.971 1.00 87.69 84 PHE A N 1
ATOM 670 C CA . PHE A 1 84 ? 6.855 -4.092 -7.315 1.00 87.69 84 PHE A CA 1
ATOM 671 C C . PHE A 1 84 ? 5.938 -4.603 -8.437 1.00 87.69 84 PHE A C 1
ATOM 673 O O . PHE A 1 84 ? 6.396 -5.259 -9.376 1.00 87.69 84 PHE A O 1
ATOM 680 N N . LYS A 1 85 ? 4.631 -4.309 -8.369 1.00 85.81 85 LYS A N 1
ATOM 681 C CA . LYS A 1 85 ? 3.667 -4.724 -9.404 1.00 85.81 85 LYS A CA 1
ATOM 682 C C . LYS A 1 85 ? 4.008 -4.096 -10.752 1.00 85.81 85 LYS A C 1
ATOM 684 O O . LYS A 1 85 ? 4.005 -4.786 -11.772 1.00 85.81 85 LYS A O 1
ATOM 689 N N . THR A 1 86 ? 4.293 -2.795 -10.752 1.00 85.81 86 THR A N 1
ATOM 690 C CA . THR A 1 86 ? 4.623 -2.056 -11.973 1.00 85.81 86 THR A CA 1
ATOM 691 C C . THR A 1 86 ? 5.959 -2.512 -12.569 1.00 85.81 86 THR A C 1
ATOM 693 O O . THR A 1 86 ? 6.024 -2.799 -13.767 1.00 85.81 86 THR A O 1
ATOM 696 N N . SER A 1 87 ? 6.993 -2.680 -11.738 1.00 90.25 87 SER A N 1
ATOM 697 C CA . SER A 1 87 ? 8.324 -3.140 -12.152 1.00 90.25 87 SER A CA 1
ATOM 698 C C . SER A 1 87 ? 8.286 -4.563 -12.709 1.00 90.25 87 SER A C 1
ATOM 700 O O . SER A 1 87 ? 8.841 -4.842 -13.772 1.00 90.25 87 SER A O 1
ATOM 702 N N . SER A 1 88 ? 7.533 -5.458 -12.068 1.00 90.38 88 SER A N 1
ATOM 703 C CA . SER A 1 88 ? 7.371 -6.846 -12.513 1.00 90.38 88 SER A CA 1
ATOM 704 C C . SER A 1 88 ? 6.712 -6.957 -13.889 1.00 90.38 88 SER A C 1
ATOM 706 O O . SER A 1 88 ? 7.152 -7.767 -14.708 1.00 90.38 88 SER A O 1
ATOM 708 N N . ARG A 1 89 ? 5.695 -6.129 -14.178 1.00 90.19 89 ARG A N 1
ATOM 709 C CA . ARG A 1 89 ? 5.053 -6.099 -15.506 1.00 90.19 89 ARG A CA 1
ATOM 710 C C . ARG A 1 89 ? 6.036 -5.661 -16.590 1.00 90.19 89 ARG A C 1
ATOM 712 O O . ARG A 1 89 ? 6.152 -6.344 -17.606 1.00 90.19 89 ARG A O 1
ATOM 719 N N . LEU A 1 90 ? 6.802 -4.595 -16.345 1.00 91.19 90 LEU A N 1
ATOM 720 C CA . LEU A 1 90 ? 7.822 -4.135 -17.290 1.00 91.19 90 LEU A CA 1
ATOM 721 C C . LEU A 1 90 ? 8.908 -5.198 -17.507 1.00 91.19 90 LEU A C 1
ATOM 723 O O . LEU A 1 90 ? 9.237 -5.507 -18.652 1.00 91.19 90 LEU A O 1
ATOM 727 N N . LYS A 1 91 ? 9.415 -5.815 -16.432 1.00 94.06 91 LYS A N 1
ATOM 728 C CA . LYS A 1 91 ? 10.403 -6.900 -16.531 1.00 94.06 91 LYS A CA 1
ATOM 729 C C . LYS A 1 91 ? 9.895 -8.066 -17.375 1.00 94.06 91 LYS A C 1
ATOM 731 O O . LYS A 1 91 ? 10.651 -8.610 -18.175 1.00 94.06 91 LYS A O 1
ATOM 736 N N . HIS A 1 92 ? 8.624 -8.441 -17.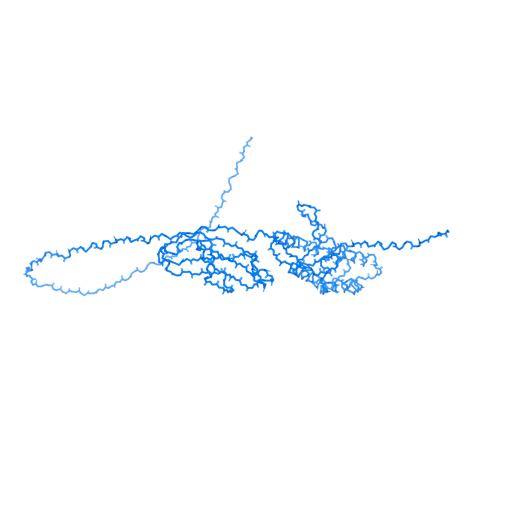227 1.00 94.38 92 HIS A N 1
ATOM 737 C CA . HIS A 1 92 ? 8.022 -9.502 -18.032 1.00 94.38 92 HIS A CA 1
ATOM 738 C C . HIS A 1 92 ? 8.002 -9.148 -19.526 1.00 94.38 92 HIS A C 1
ATOM 740 O O . HIS A 1 92 ? 8.417 -9.962 -20.349 1.00 94.38 92 HIS A O 1
ATOM 746 N N . VAL A 1 93 ? 7.598 -7.919 -19.867 1.00 93.31 93 VAL A N 1
ATOM 747 C CA . VAL A 1 93 ? 7.606 -7.423 -21.253 1.00 93.31 93 VAL A CA 1
ATOM 748 C C . VAL A 1 93 ? 9.017 -7.434 -21.845 1.00 93.31 93 VAL A C 1
ATOM 750 O O . VAL A 1 93 ? 9.213 -7.965 -22.936 1.00 93.31 93 VAL A O 1
ATOM 753 N N . LEU A 1 94 ? 10.007 -6.895 -21.126 1.00 94.38 94 LEU A N 1
ATOM 754 C CA . LEU A 1 94 ? 11.392 -6.836 -21.602 1.00 94.38 94 LEU A CA 1
ATOM 755 C C . LEU A 1 94 ? 11.973 -8.236 -21.825 1.00 94.38 94 LEU A C 1
ATOM 757 O O . LEU A 1 94 ? 12.507 -8.511 -22.896 1.00 94.38 94 LEU A O 1
ATOM 761 N N . ARG A 1 95 ? 11.796 -9.148 -20.861 1.00 95.69 95 ARG A N 1
ATOM 762 C CA . ARG A 1 95 ? 12.249 -10.542 -20.993 1.00 95.69 95 ARG A CA 1
ATOM 763 C C . ARG A 1 95 ? 11.594 -11.249 -22.172 1.00 95.69 95 ARG A C 1
ATOM 765 O O . ARG A 1 95 ? 12.276 -11.981 -22.881 1.00 95.69 95 ARG A O 1
ATOM 772 N N . ARG A 1 96 ? 10.293 -11.032 -22.398 1.00 95.62 96 ARG A N 1
ATOM 773 C CA . ARG A 1 96 ? 9.589 -11.594 -23.557 1.00 95.62 96 ARG A CA 1
ATOM 774 C C . ARG A 1 96 ? 10.241 -11.136 -24.860 1.00 95.62 96 ARG A C 1
ATOM 776 O O . ARG A 1 96 ? 10.647 -11.984 -25.644 1.00 95.62 96 ARG A O 1
ATOM 783 N N . LEU A 1 97 ? 10.410 -9.824 -25.037 1.00 94.06 97 LEU A N 1
ATOM 784 C CA . LEU A 1 97 ? 11.036 -9.256 -26.236 1.00 94.06 97 LEU A CA 1
ATOM 785 C C . LEU A 1 97 ? 12.450 -9.806 -26.451 1.00 94.06 97 LEU A C 1
ATOM 787 O O . LEU A 1 97 ? 12.805 -10.170 -27.567 1.00 94.06 97 LEU A O 1
ATOM 791 N N . MET A 1 98 ? 13.237 -9.913 -25.377 1.00 93.00 98 MET A N 1
ATOM 792 C CA . MET A 1 98 ? 14.597 -10.451 -25.444 1.00 93.00 98 MET A CA 1
ATOM 793 C C . MET A 1 98 ? 14.628 -11.926 -25.867 1.00 93.00 98 MET A C 1
ATOM 795 O O . MET A 1 98 ? 15.527 -12.346 -26.595 1.00 93.00 98 MET A O 1
ATOM 799 N N . ASN A 1 99 ? 13.624 -12.706 -25.466 1.00 93.38 99 ASN A N 1
ATOM 800 C CA . ASN A 1 99 ? 13.521 -14.122 -25.809 1.00 93.38 99 ASN A CA 1
ATOM 801 C C . ASN A 1 99 ? 12.998 -14.372 -27.233 1.00 93.38 99 ASN A C 1
ATOM 803 O O . ASN A 1 99 ? 13.210 -15.458 -27.769 1.00 93.38 99 ASN A O 1
ATOM 807 N N . GLU A 1 100 ? 12.336 -13.398 -27.861 1.00 85.75 100 GLU A N 1
ATOM 808 C CA . GLU A 1 100 ? 11.667 -13.580 -29.158 1.00 85.75 100 GLU A CA 1
ATOM 809 C C . GLU A 1 100 ? 12.609 -13.479 -30.382 1.00 85.75 100 GLU A C 1
ATOM 811 O O . GLU A 1 100 ? 12.160 -13.644 -31.510 1.00 85.75 100 GLU A O 1
ATOM 816 N N . ASN A 1 101 ? 13.928 -13.299 -30.197 1.00 86.56 101 ASN A N 1
ATOM 817 C CA . ASN A 1 101 ? 14.953 -13.210 -31.266 1.00 86.56 101 ASN A CA 1
ATOM 818 C C . ASN A 1 101 ? 14.567 -12.281 -32.442 1.00 86.56 101 ASN A C 1
ATOM 820 O O . ASN A 1 101 ? 14.989 -12.477 -33.588 1.00 86.56 101 ASN A O 1
ATOM 824 N N . LEU A 1 102 ? 13.752 -11.268 -32.147 1.00 92.62 102 LEU A N 1
ATOM 825 C CA . LEU A 1 102 ? 13.300 -10.265 -33.099 1.00 92.62 102 LEU A CA 1
ATOM 826 C C . LEU A 1 102 ? 14.469 -9.358 -33.466 1.00 92.62 102 LEU A C 1
ATOM 828 O O . LEU A 1 102 ? 15.377 -9.118 -32.665 1.00 92.62 102 LEU A O 1
ATOM 832 N N . LYS A 1 103 ? 14.443 -8.812 -34.681 1.00 92.62 103 LYS A N 1
ATOM 833 C CA . LYS A 1 103 ? 15.526 -7.960 -35.179 1.00 92.62 103 LYS A CA 1
ATOM 834 C C . LYS A 1 103 ? 14.993 -6.641 -35.690 1.00 92.62 103 LYS A C 1
ATOM 836 O O . LYS A 1 103 ? 13.878 -6.550 -36.193 1.00 92.62 103 LYS A O 1
ATOM 841 N N . ASP A 1 104 ? 15.841 -5.623 -35.619 1.00 92.88 104 ASP A N 1
ATOM 842 C CA . ASP A 1 104 ? 15.653 -4.397 -36.388 1.00 92.88 104 ASP A CA 1
ATOM 843 C C . ASP A 1 104 ? 14.272 -3.728 -36.206 1.00 92.88 104 ASP A C 1
ATOM 845 O O . ASP A 1 104 ? 13.876 -3.412 -35.088 1.00 92.88 104 ASP A O 1
ATOM 849 N N . GLU A 1 105 ? 13.545 -3.446 -37.292 1.00 92.94 105 GLU A N 1
ATOM 850 C CA . GLU A 1 105 ? 12.241 -2.776 -37.221 1.00 92.94 105 GLU A CA 1
ATOM 851 C C . GLU A 1 105 ? 11.155 -3.653 -36.601 1.00 92.94 105 GLU A C 1
ATOM 853 O O . GLU A 1 105 ? 10.273 -3.123 -35.934 1.00 92.94 105 GLU A O 1
ATOM 858 N N . GLU A 1 106 ? 11.236 -4.974 -36.759 1.00 93.69 106 GLU A N 1
ATOM 859 C CA . GLU A 1 106 ? 10.309 -5.911 -36.121 1.00 93.69 106 GLU A CA 1
ATOM 860 C C . GLU A 1 106 ? 10.441 -5.830 -34.597 1.00 93.69 106 GLU A C 1
ATOM 862 O O . GLU A 1 106 ? 9.453 -5.610 -33.899 1.00 93.69 106 GLU A O 1
ATOM 867 N N . LEU A 1 107 ? 11.682 -5.851 -34.095 1.00 94.56 107 LEU A N 1
ATOM 868 C CA . LEU A 1 107 ? 11.965 -5.624 -32.678 1.00 94.56 107 LEU A CA 1
ATOM 869 C C . LEU A 1 107 ? 11.443 -4.259 -32.208 1.00 94.56 107 LEU A C 1
ATOM 871 O O . LEU A 1 107 ? 10.884 -4.156 -31.117 1.00 94.56 107 LEU A O 1
ATOM 875 N N . PHE A 1 108 ? 11.618 -3.200 -33.006 1.00 94.25 108 PHE A N 1
ATOM 876 C CA . PHE A 1 108 ? 11.131 -1.870 -32.629 1.00 94.25 108 PHE A CA 1
ATOM 877 C C . PHE A 1 108 ? 9.604 -1.821 -32.554 1.00 94.25 108 PHE A C 1
ATOM 879 O O . PHE A 1 108 ? 9.060 -1.258 -31.606 1.00 94.25 108 PHE A O 1
ATOM 886 N N . ASN A 1 109 ? 8.915 -2.410 -33.529 1.00 94.81 109 ASN A N 1
ATOM 887 C CA . ASN A 1 109 ? 7.459 -2.410 -33.586 1.00 94.81 109 ASN A CA 1
ATOM 888 C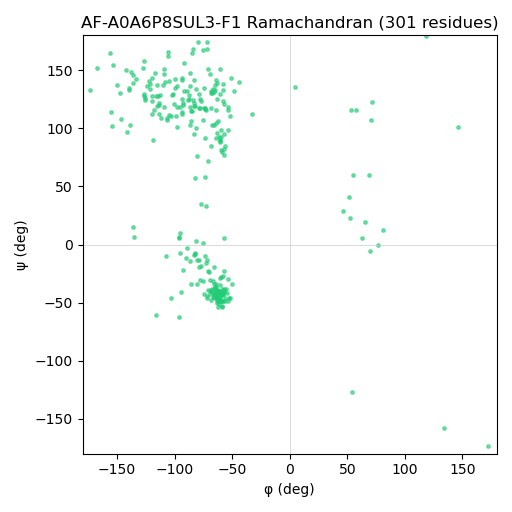 C . ASN A 1 109 ? 6.860 -3.206 -32.422 1.00 94.81 109 ASN A C 1
ATOM 890 O O . ASN A 1 109 ? 5.972 -2.693 -31.741 1.00 94.81 109 ASN A O 1
ATOM 894 N N . GLU A 1 110 ? 7.401 -4.391 -32.130 1.00 95.44 110 GLU A N 1
ATOM 895 C CA . GLU A 1 110 ? 6.967 -5.197 -30.985 1.00 95.44 110 GLU A CA 1
ATOM 896 C C . GLU A 1 110 ? 7.276 -4.514 -29.652 1.00 95.44 110 GLU A C 1
ATOM 898 O O . GLU A 1 110 ? 6.444 -4.510 -28.741 1.00 95.44 110 GLU A O 1
ATOM 903 N N . MET A 1 111 ? 8.428 -3.847 -29.539 1.00 93.62 111 MET A N 1
ATOM 904 C CA . MET A 1 111 ? 8.764 -3.036 -28.368 1.00 93.62 111 MET A CA 1
ATOM 905 C C . MET A 1 111 ? 7.752 -1.906 -28.154 1.00 93.62 111 MET A C 1
ATOM 907 O O . MET A 1 111 ? 7.245 -1.736 -27.042 1.00 93.62 111 MET A O 1
ATOM 911 N N . VAL A 1 112 ? 7.437 -1.149 -29.209 1.00 92.56 112 VAL A N 1
ATOM 912 C CA . VAL A 1 112 ? 6.450 -0.064 -29.152 1.00 92.56 112 VAL A CA 1
ATOM 913 C C . VAL A 1 112 ? 5.084 -0.609 -28.755 1.00 92.56 112 VAL A C 1
ATOM 915 O O . VAL A 1 112 ? 4.467 -0.078 -27.832 1.00 92.56 112 VAL A O 1
ATOM 918 N N . TRP A 1 113 ? 4.628 -1.678 -29.405 1.00 92.00 113 TRP A N 1
ATOM 919 C CA . TRP A 1 113 ? 3.318 -2.268 -29.149 1.00 92.00 113 TRP A CA 1
ATOM 920 C C . TRP A 1 113 ? 3.193 -2.791 -27.714 1.00 92.00 113 TRP A C 1
ATOM 922 O O . TRP A 1 113 ? 2.263 -2.412 -27.000 1.00 92.00 113 TRP A O 1
ATOM 932 N N . SER A 1 114 ? 4.177 -3.567 -27.251 1.00 92.62 114 SER A N 1
ATOM 933 C CA . SER A 1 114 ? 4.176 -4.158 -25.907 1.00 92.62 114 SER A CA 1
ATOM 934 C C . SER A 1 114 ? 4.148 -3.096 -24.807 1.00 92.62 114 SER A C 1
ATOM 936 O O . SER A 1 114 ? 3.400 -3.204 -23.834 1.00 92.62 114 SER A O 1
ATOM 938 N N . ILE A 1 115 ? 4.953 -2.041 -24.963 1.00 89.50 115 ILE A N 1
ATOM 939 C CA . ILE A 1 115 ? 5.031 -0.958 -23.980 1.00 89.50 115 ILE A CA 1
ATOM 940 C C . ILE A 1 115 ? 3.754 -0.108 -23.988 1.00 89.50 115 ILE A C 1
ATOM 942 O O . ILE A 1 115 ? 3.272 0.273 -22.920 1.00 89.50 115 ILE A O 1
ATOM 946 N N . GLN A 1 116 ? 3.168 0.161 -25.161 1.00 87.94 116 GLN A N 1
ATOM 947 C CA . GLN A 1 116 ? 1.884 0.867 -25.248 1.00 87.94 116 GLN A CA 1
ATOM 948 C C . GLN A 1 116 ? 0.744 0.055 -24.623 1.00 87.94 116 GLN A C 1
ATOM 950 O O . GLN A 1 116 ? -0.086 0.622 -23.914 1.00 87.94 116 GLN A O 1
ATOM 955 N N . GLN A 1 117 ? 0.724 -1.264 -24.823 1.00 88.62 117 GLN A N 1
ATOM 956 C CA . GLN A 1 117 ? -0.301 -2.141 -24.257 1.00 88.62 117 GLN A CA 1
ATOM 957 C C . GLN A 1 117 ? -0.243 -2.208 -22.726 1.00 88.62 117 GLN A C 1
ATOM 959 O O . GLN A 1 117 ? -1.278 -2.274 -22.070 1.00 88.62 117 GLN A O 1
ATOM 964 N N . MET A 1 118 ? 0.955 -2.130 -22.147 1.00 85.62 118 MET A N 1
ATOM 965 C CA . MET A 1 118 ? 1.148 -2.098 -20.695 1.00 85.62 118 MET A CA 1
ATOM 966 C C . MET A 1 118 ? 0.723 -0.754 -20.068 1.00 85.62 118 MET A C 1
ATOM 968 O O . MET A 1 118 ? 0.548 -0.651 -18.853 1.00 85.62 118 MET A O 1
ATOM 972 N N . LYS A 1 119 ? 0.554 0.304 -20.871 1.00 81.06 119 LYS A N 1
ATOM 973 C CA . LYS A 1 119 ? 0.252 1.642 -20.361 1.00 81.06 119 LYS A CA 1
ATOM 974 C C . LYS A 1 119 ? -1.038 1.744 -19.518 1.00 81.06 119 LYS A C 1
ATOM 976 O O . LYS A 1 119 ? -0.948 2.242 -18.397 1.00 81.06 119 LYS A O 1
ATOM 981 N N . PRO A 1 120 ? -2.220 1.307 -19.991 1.00 81.00 120 PRO A N 1
ATOM 982 C CA . PRO A 1 120 ? -3.471 1.420 -19.226 1.00 81.00 120 PRO A CA 1
ATOM 983 C C . PRO A 1 120 ? -3.426 0.676 -17.885 1.00 81.00 120 PRO A C 1
ATOM 985 O O . PRO A 1 120 ? -3.829 1.210 -16.856 1.00 81.00 120 PRO A O 1
ATOM 988 N N . ASP A 1 121 ? -2.848 -0.517 -17.892 1.00 78.88 121 ASP A N 1
ATOM 989 C CA . ASP A 1 121 ? -2.640 -1.391 -16.739 1.00 78.88 121 ASP A CA 1
ATOM 990 C C . ASP A 1 121 ? -1.922 -0.701 -15.570 1.00 78.88 121 ASP A C 1
ATOM 992 O O . ASP A 1 121 ? -2.296 -0.801 -14.402 1.00 78.88 121 ASP A O 1
ATOM 996 N N . LEU A 1 122 ? -0.858 0.023 -15.892 1.00 75.75 122 LEU A N 1
ATOM 997 C CA . LEU A 1 122 ? -0.072 0.755 -14.911 1.00 75.75 122 LEU A CA 1
ATOM 998 C C . LEU A 1 122 ? -0.766 2.065 -14.487 1.00 75.75 122 LEU A C 1
ATOM 1000 O O . LEU A 1 122 ? -0.609 2.495 -13.343 1.00 75.75 122 LEU A O 1
ATOM 1004 N N . GLN A 1 123 ? -1.552 2.688 -15.377 1.00 76.19 123 GLN A N 1
ATOM 1005 C CA . GLN A 1 123 ? -2.397 3.834 -15.020 1.00 76.19 123 GLN A CA 1
ATOM 1006 C C . GLN A 1 123 ? -3.467 3.443 -13.994 1.00 76.19 123 GLN A C 1
ATOM 1008 O O . GLN A 1 123 ? -3.728 4.203 -13.060 1.00 76.19 123 GLN A O 1
ATOM 1013 N N . GLU A 1 124 ? -4.049 2.252 -14.130 1.00 78.50 124 GLU A N 1
ATOM 1014 C CA . GLU A 1 124 ? -5.005 1.699 -13.171 1.00 78.50 124 GLU A CA 1
ATOM 1015 C C . GLU A 1 124 ? -4.362 1.470 -11.797 1.00 78.50 124 GLU A C 1
ATOM 1017 O O . GLU A 1 124 ? -4.886 1.963 -10.796 1.00 78.50 124 GLU A O 1
ATOM 1022 N N . LEU A 1 125 ? -3.188 0.827 -11.748 1.00 75.50 125 LEU A N 1
ATOM 1023 C CA . LEU A 1 125 ? -2.447 0.595 -10.497 1.00 75.50 125 LEU A CA 1
ATOM 1024 C C . LEU A 1 125 ? -2.136 1.902 -9.751 1.00 75.50 125 LEU A C 1
ATOM 1026 O O . LEU A 1 125 ? -2.262 1.991 -8.532 1.00 75.50 125 LEU A O 1
ATOM 1030 N N . MET A 1 126 ? -1.770 2.949 -10.484 1.00 71.06 126 MET A N 1
ATOM 1031 C CA . MET A 1 126 ? -1.480 4.259 -9.900 1.00 71.06 126 MET A CA 1
ATOM 1032 C C . MET A 1 126 ? -2.740 5.026 -9.483 1.00 71.06 126 MET A C 1
ATOM 1034 O O . MET A 1 126 ? -2.719 5.784 -8.508 1.00 71.06 126 MET A O 1
ATOM 1038 N N . ALA A 1 127 ? -3.856 4.832 -10.188 1.00 72.06 127 ALA A N 1
ATOM 1039 C CA . ALA A 1 127 ? -5.149 5.362 -9.771 1.00 72.06 127 ALA A CA 1
ATOM 1040 C C . ALA A 1 127 ? -5.651 4.678 -8.487 1.00 72.06 127 ALA A C 1
ATOM 1042 O O . ALA A 1 127 ? -6.213 5.356 -7.624 1.00 72.06 127 ALA A O 1
ATOM 1043 N N . GLU A 1 128 ? -5.425 3.369 -8.339 1.00 68.56 128 GLU A N 1
ATOM 1044 C CA . GLU A 1 128 ? -5.697 2.604 -7.115 1.00 68.56 128 GLU A CA 1
ATOM 1045 C C . GLU A 1 128 ? -4.857 3.136 -5.944 1.00 68.56 128 GLU A C 1
ATOM 1047 O O . GLU A 1 128 ? -5.418 3.547 -4.924 1.00 68.56 128 GLU A O 1
ATOM 1052 N N . PHE A 1 129 ? -3.542 3.273 -6.147 1.00 66.75 129 PHE A N 1
ATOM 1053 C CA . PHE A 1 129 ? -2.621 3.878 -5.180 1.00 66.75 129 PHE A CA 1
ATOM 1054 C C . PHE A 1 129 ? -3.087 5.265 -4.706 1.00 66.75 129 PHE A C 1
ATOM 1056 O O . PHE A 1 129 ? -3.126 5.553 -3.511 1.00 66.75 129 PHE A O 1
ATOM 1063 N N . SER A 1 130 ? -3.507 6.134 -5.634 1.00 62.66 130 SER A N 1
ATOM 1064 C CA . SER A 1 130 ? -3.939 7.495 -5.285 1.00 62.66 130 SER A CA 1
ATOM 1065 C C . SER A 1 130 ? -5.281 7.555 -4.544 1.00 62.66 130 SER A C 1
ATOM 1067 O O . SER A 1 130 ? -5.548 8.554 -3.864 1.00 62.66 130 SER A O 1
ATOM 1069 N N . LYS A 1 131 ? -6.136 6.532 -4.688 1.00 61.53 131 LYS A N 1
ATOM 1070 C CA . LYS A 1 131 ? -7.439 6.431 -4.008 1.00 61.53 131 LYS A CA 1
ATOM 1071 C C . LYS A 1 131 ? -7.295 5.938 -2.568 1.00 61.53 131 LYS A C 1
ATOM 1073 O O . LYS A 1 131 ? -8.023 6.410 -1.694 1.00 61.53 131 LYS A O 1
ATOM 1078 N N . GLU A 1 132 ? -6.339 5.057 -2.290 1.00 56.47 132 GLU A N 1
ATOM 1079 C CA . GLU A 1 132 ? -6.096 4.510 -0.949 1.00 56.47 132 GLU A CA 1
ATOM 1080 C C . GLU A 1 132 ? -5.244 5.449 -0.067 1.00 56.47 132 GLU A C 1
ATOM 1082 O O . GLU A 1 132 ? -4.207 5.071 0.464 1.00 56.47 132 GLU A O 1
ATOM 1087 N N . ARG A 1 133 ? -5.691 6.697 0.150 1.00 51.75 133 ARG A N 1
ATOM 1088 C CA . ARG A 1 133 ? -4.969 7.703 0.971 1.00 51.75 133 ARG A CA 1
ATOM 1089 C C . ARG A 1 133 ? -5.085 7.506 2.484 1.00 51.75 133 ARG A C 1
ATOM 1091 O O . ARG A 1 133 ? -5.170 8.485 3.228 1.00 51.75 133 ARG A O 1
ATOM 1098 N N . THR A 1 134 ? -5.135 6.267 2.956 1.00 49.53 134 THR A N 1
ATOM 1099 C CA . THR A 1 134 ? -5.098 5.998 4.394 1.00 49.53 134 THR A CA 1
ATOM 1100 C C . THR A 1 134 ? -4.292 4.797 4.749 1.00 49.53 134 THR A C 1
ATOM 1102 O O . THR A 1 134 ? -4.797 3.677 4.742 1.00 49.53 134 THR A O 1
ATOM 1105 N N . LEU A 1 135 ? -3.057 5.092 5.114 1.00 55.78 135 LEU A N 1
ATOM 1106 C CA . LEU A 1 135 ? -2.160 4.187 5.777 1.00 55.78 135 LEU A CA 1
ATOM 1107 C C . LEU A 1 135 ? -0.969 4.992 6.293 1.00 55.78 135 LEU A C 1
ATOM 1109 O O . LEU A 1 135 ? -0.575 5.988 5.684 1.00 55.78 135 LEU A O 1
ATOM 1113 N N . VAL A 1 136 ? -0.345 4.539 7.374 1.00 50.59 136 VAL A N 1
ATOM 1114 C CA . VAL A 1 136 ? 1.093 4.764 7.509 1.00 50.59 136 VAL A CA 1
ATOM 1115 C C . VAL A 1 136 ? 1.733 3.906 6.424 1.00 50.59 136 VAL A C 1
ATOM 1117 O O . VAL A 1 136 ? 1.763 2.684 6.537 1.00 50.59 136 VAL A O 1
ATOM 1120 N N . GLN A 1 137 ? 2.142 4.550 5.337 1.00 61.50 137 GLN A N 1
ATOM 1121 C CA . GLN A 1 137 ? 2.745 3.907 4.177 1.00 61.50 137 GLN A CA 1
ATOM 1122 C C . GLN A 1 137 ? 4.205 4.346 4.103 1.00 61.50 137 GLN A C 1
ATOM 1124 O O . GLN A 1 137 ? 4.528 5.540 4.151 1.00 61.50 137 GLN A O 1
ATOM 1129 N N . THR A 1 138 ? 5.102 3.370 3.996 1.00 65.12 138 THR A N 1
ATOM 1130 C CA . THR A 1 138 ? 6.444 3.634 3.489 1.00 65.12 138 THR A CA 1
ATOM 1131 C C . THR A 1 138 ? 6.301 3.976 2.009 1.00 65.12 138 THR A C 1
ATOM 1133 O O . THR A 1 138 ? 5.829 3.161 1.218 1.00 65.12 138 THR A O 1
ATOM 1136 N N . PHE A 1 139 ? 6.673 5.199 1.640 1.00 72.88 139 PHE A N 1
ATOM 1137 C CA . PHE A 1 139 ? 6.710 5.620 0.247 1.00 72.88 139 PHE A CA 1
ATOM 1138 C C . PHE A 1 139 ? 8.149 5.781 -0.222 1.00 72.88 139 PHE A C 1
ATOM 1140 O O . PHE A 1 139 ? 9.044 6.137 0.539 1.00 72.88 139 PHE A O 1
ATOM 1147 N N . ILE A 1 140 ? 8.357 5.561 -1.508 1.00 77.06 140 ILE A N 1
ATOM 1148 C CA . ILE A 1 140 ? 9.597 5.808 -2.223 1.00 77.06 140 ILE A CA 1
ATOM 1149 C C . ILE A 1 140 ? 9.431 7.121 -2.969 1.00 77.06 140 ILE A C 1
ATOM 1151 O O . ILE A 1 140 ? 8.541 7.240 -3.806 1.00 77.06 140 ILE A O 1
ATOM 1155 N N . THR A 1 141 ? 10.295 8.094 -2.691 1.00 76.75 141 THR A N 1
ATOM 1156 C CA . THR A 1 141 ? 10.378 9.324 -3.482 1.00 76.75 141 THR A CA 1
ATOM 1157 C C . THR A 1 141 ? 11.057 9.021 -4.805 1.00 76.75 141 THR A C 1
ATOM 1159 O O . THR A 1 141 ? 12.217 8.633 -4.839 1.00 76.75 141 THR A O 1
ATOM 1162 N N . CYS A 1 142 ? 10.352 9.201 -5.916 1.00 78.19 142 CYS A N 1
ATOM 1163 C CA . CYS A 1 142 ? 10.826 8.731 -7.219 1.00 78.19 142 CYS A CA 1
ATOM 1164 C C . CYS A 1 142 ? 12.025 9.530 -7.746 1.00 78.19 142 CYS A C 1
ATOM 1166 O O . CYS A 1 142 ? 12.815 9.014 -8.525 1.00 78.19 142 CYS A O 1
ATOM 1168 N N . ALA A 1 143 ? 12.196 10.775 -7.287 1.00 75.56 143 ALA A N 1
ATOM 1169 C CA . ALA A 1 143 ? 13.308 11.630 -7.695 1.00 75.56 143 ALA A CA 1
ATOM 1170 C C . ALA A 1 143 ? 14.680 11.126 -7.212 1.00 75.56 143 ALA A C 1
ATOM 1172 O O . ALA A 1 143 ? 15.680 11.363 -7.886 1.00 75.56 143 ALA A O 1
ATOM 1173 N N . ASP A 1 144 ? 14.738 10.466 -6.052 1.00 78.12 144 ASP A N 1
ATOM 1174 C CA . ASP A 1 144 ? 15.992 10.011 -5.435 1.00 78.12 144 ASP A CA 1
ATOM 1175 C C . ASP A 1 144 ? 15.938 8.574 -4.892 1.00 78.12 144 ASP A C 1
ATOM 1177 O O . ASP A 1 144 ? 16.879 8.121 -4.241 1.00 78.12 144 ASP A O 1
ATOM 1181 N N . CYS A 1 145 ? 14.842 7.864 -5.159 1.00 83.06 145 CYS A N 1
ATOM 1182 C CA . CYS A 1 145 ? 14.549 6.508 -4.710 1.00 83.06 145 CYS A CA 1
ATOM 1183 C C . CYS A 1 145 ? 14.676 6.299 -3.195 1.00 83.06 145 CYS A C 1
ATOM 1185 O O . CYS A 1 145 ? 14.850 5.171 -2.726 1.00 83.06 145 CYS A O 1
ATOM 1187 N N . LYS A 1 146 ? 14.564 7.373 -2.401 1.00 81.62 146 LYS A N 1
ATOM 1188 C CA . LYS A 1 146 ? 14.617 7.262 -0.945 1.00 81.62 146 LYS A CA 1
ATOM 1189 C C . LYS A 1 146 ? 13.277 6.835 -0.388 1.00 81.62 146 LYS A C 1
ATOM 1191 O O . LYS A 1 146 ? 12.236 7.411 -0.704 1.00 81.62 146 LYS A O 1
ATOM 1196 N N . LYS A 1 147 ? 13.335 5.866 0.519 1.00 79.81 147 LYS A N 1
ATOM 1197 C CA . LYS A 1 147 ? 12.197 5.467 1.339 1.00 79.81 147 LYS A CA 1
ATOM 1198 C C . LYS A 1 147 ? 11.990 6.478 2.459 1.00 79.81 147 LYS A C 1
ATOM 1200 O O . LYS A 1 147 ? 12.893 6.716 3.261 1.00 79.81 147 LYS A O 1
ATOM 1205 N N . SER A 1 148 ? 10.798 7.048 2.529 1.00 65.00 148 SER A N 1
ATOM 1206 C CA . SER A 1 148 ? 10.336 7.880 3.631 1.00 65.00 148 SER A CA 1
ATOM 1207 C C . SER A 1 148 ? 9.068 7.282 4.226 1.00 65.00 148 SER A C 1
ATOM 1209 O O . SER A 1 148 ? 8.186 6.781 3.530 1.00 65.00 148 SER A O 1
ATOM 1211 N N . ARG A 1 149 ? 8.966 7.336 5.553 1.00 66.19 149 ARG A N 1
ATOM 1212 C CA . ARG A 1 149 ? 7.728 6.983 6.246 1.00 66.19 149 ARG A CA 1
ATOM 1213 C C . ARG A 1 149 ? 6.824 8.199 6.238 1.00 66.19 149 ARG A C 1
ATOM 1215 O O . ARG A 1 149 ? 7.187 9.228 6.809 1.00 66.19 149 ARG A O 1
ATOM 1222 N N . HIS A 1 150 ? 5.654 8.078 5.629 1.00 55.47 150 HIS A N 1
ATOM 1223 C CA . HIS A 1 150 ? 4.627 9.100 5.740 1.00 55.47 150 HIS A CA 1
ATOM 1224 C C . HIS A 1 150 ? 3.425 8.543 6.487 1.00 55.47 150 HIS A C 1
ATOM 1226 O O . HIS A 1 150 ? 2.865 7.500 6.160 1.00 55.47 150 HIS A O 1
ATOM 1232 N N . VAL A 1 151 ? 3.021 9.287 7.509 1.00 53.88 151 VAL A N 1
ATOM 1233 C CA . VAL A 1 151 ? 1.788 9.042 8.244 1.00 53.88 151 VAL A CA 1
ATOM 1234 C C . VAL A 1 151 ? 0.676 9.778 7.501 1.00 53.88 151 VAL A C 1
ATOM 1236 O O . VAL A 1 151 ? 0.585 11.002 7.583 1.00 53.88 151 VAL A O 1
ATOM 1239 N N . CYS A 1 152 ? -0.154 9.060 6.742 1.00 55.34 152 CYS A N 1
ATOM 1240 C CA . CYS A 1 152 ? -1.389 9.634 6.212 1.00 55.34 152 CYS A CA 1
ATOM 1241 C C . CYS A 1 152 ? -2.472 9.550 7.292 1.00 55.34 152 CYS A C 1
ATOM 1243 O O . CYS A 1 152 ? -3.133 8.525 7.455 1.00 55.34 152 CYS A O 1
ATOM 1245 N N . THR A 1 153 ? -2.649 10.626 8.055 1.00 49.34 153 THR A N 1
ATOM 1246 C CA . THR A 1 153 ? -3.667 10.708 9.107 1.00 49.34 153 THR A CA 1
ATOM 1247 C C . THR A 1 153 ? -5.056 10.911 8.493 1.00 49.34 153 THR A C 1
ATOM 1249 O O . THR A 1 153 ? -5.388 12.004 8.033 1.00 49.34 153 THR A O 1
ATOM 1252 N N . LYS A 1 154 ? -5.909 9.876 8.515 1.00 54.88 154 LYS A N 1
ATOM 1253 C CA . LYS A 1 154 ? -7.361 10.110 8.630 1.00 54.88 154 LYS A CA 1
ATOM 1254 C C . LYS A 1 154 ? -7.685 10.485 10.079 1.00 54.88 154 LYS A C 1
ATOM 1256 O O . LYS A 1 154 ? -6.851 10.339 10.970 1.00 54.88 154 LYS A O 1
ATOM 1261 N N . SER A 1 155 ? -8.898 10.988 10.304 1.00 56.69 155 SER A N 1
ATOM 1262 C CA . SER A 1 155 ? -9.452 11.117 11.655 1.00 56.69 155 SER A CA 1
ATOM 1263 C C . SER A 1 155 ? -9.274 9.801 12.418 1.00 56.69 155 SER A C 1
ATOM 1265 O O . SER A 1 155 ? -9.615 8.744 11.891 1.00 56.69 155 SER A O 1
ATOM 1267 N N . LEU A 1 156 ? -8.773 9.882 13.655 1.00 68.94 156 LEU A N 1
ATOM 1268 C CA . LEU A 1 156 ? -8.660 8.742 14.566 1.00 68.94 156 LEU A CA 1
ATOM 1269 C C . LEU A 1 156 ? -10.021 8.051 14.752 1.00 68.94 156 LEU A C 1
ATOM 1271 O O . LEU A 1 156 ? -10.117 6.828 14.706 1.00 68.94 156 LEU A O 1
ATOM 1275 N N . SER A 1 157 ? -11.088 8.844 14.892 1.00 79.94 157 SER A N 1
ATOM 1276 C CA . SER A 1 157 ? -12.459 8.339 14.909 1.00 79.94 157 SER A CA 1
ATOM 1277 C C . SER A 1 157 ? -12.885 7.934 13.500 1.00 79.94 157 SER A C 1
ATOM 1279 O O . SER A 1 157 ? -12.958 8.774 12.597 1.00 79.94 157 SER A O 1
ATOM 1281 N N . CYS A 1 158 ? -13.162 6.642 13.333 1.00 79.19 158 CYS A N 1
ATOM 1282 C CA . CYS A 1 158 ? -13.583 6.009 12.085 1.00 79.19 158 CYS A CA 1
ATOM 1283 C C . CYS A 1 158 ? -15.111 5.856 11.986 1.00 79.19 158 CYS A C 1
ATOM 1285 O O . CYS A 1 158 ? -15.607 5.255 11.034 1.00 79.19 158 CYS A O 1
ATOM 1287 N N . GLY A 1 159 ? -15.844 6.422 12.949 1.00 77.00 159 GLY A N 1
ATOM 1288 C CA . GLY A 1 159 ? -17.300 6.444 12.988 1.00 77.00 159 GLY A CA 1
ATOM 1289 C C . GLY A 1 159 ? -17.891 5.726 14.198 1.00 77.00 159 GLY A C 1
ATOM 1290 O O . GLY A 1 159 ? -17.189 5.177 15.051 1.00 77.00 159 GLY A O 1
ATOM 1291 N N . GLU A 1 160 ? -19.217 5.749 14.243 1.00 87.06 160 GLU A N 1
ATOM 1292 C CA . GLU A 1 160 ? -20.044 5.116 15.263 1.00 87.06 160 GLU A CA 1
ATOM 1293 C C . GLU A 1 160 ? -20.988 4.109 14.595 1.00 87.06 160 GLU A C 1
ATOM 1295 O O . GLU A 1 160 ? -21.545 4.383 13.530 1.00 87.06 160 GLU A O 1
ATOM 1300 N N . ARG A 1 161 ? -21.155 2.933 15.204 1.00 79.94 161 ARG A N 1
ATOM 1301 C CA . ARG A 1 161 ? -22.010 1.850 14.709 1.00 79.94 161 ARG A CA 1
ATOM 1302 C C . ARG A 1 161 ? -23.100 1.543 15.730 1.00 79.94 161 ARG A C 1
ATOM 1304 O O . ARG A 1 161 ? -22.807 1.226 16.876 1.00 79.94 161 ARG A O 1
ATOM 1311 N N . SER A 1 162 ? -24.360 1.613 15.316 1.00 84.06 162 SER A N 1
ATOM 1312 C CA . SER A 1 162 ? -25.488 1.194 16.153 1.00 84.06 162 SER A CA 1
ATOM 1313 C C . SER A 1 162 ? -25.843 -0.260 15.858 1.00 84.06 162 SER A C 1
ATOM 1315 O O . SER A 1 162 ? -26.089 -0.600 14.704 1.00 84.06 162 SER A O 1
ATOM 1317 N N . LEU A 1 163 ? -25.878 -1.101 16.890 1.00 82.81 163 LEU A N 1
ATOM 1318 C CA . LEU A 1 163 ? -26.222 -2.520 16.801 1.00 82.81 163 LEU A CA 1
ATOM 1319 C C . LEU A 1 163 ? -27.455 -2.805 17.662 1.00 82.81 163 LEU A C 1
ATOM 1321 O O . LEU A 1 163 ? -27.628 -2.218 18.732 1.00 82.81 163 LEU A O 1
ATOM 1325 N N . SER A 1 164 ? -28.323 -3.691 17.190 1.00 89.88 164 SER A N 1
ATOM 1326 C CA . SER A 1 164 ? -29.453 -4.233 17.953 1.00 89.88 164 SER A CA 1
ATOM 1327 C C . SER A 1 164 ? -29.363 -5.750 17.889 1.00 89.88 164 SER A C 1
ATOM 1329 O O . SER A 1 164 ? -29.178 -6.297 16.804 1.00 89.88 164 SER A O 1
ATOM 1331 N N . VAL A 1 165 ? -29.407 -6.395 19.049 1.00 89.44 165 VAL A N 1
ATOM 1332 C CA . VAL A 1 165 ? -29.244 -7.843 19.219 1.00 89.44 165 VAL A CA 1
ATOM 1333 C C . VAL A 1 165 ? -30.307 -8.338 20.190 1.00 89.44 165 VAL A C 1
ATOM 1335 O O . VAL A 1 165 ? -30.699 -7.602 21.097 1.00 89.44 165 VAL A O 1
ATOM 1338 N N . VAL A 1 166 ? -30.806 -9.552 19.995 1.00 92.88 166 VAL A N 1
ATOM 1339 C CA . VAL A 1 166 ? -31.790 -10.140 20.906 1.00 92.88 166 VAL A CA 1
ATOM 1340 C C . VAL A 1 166 ? -31.062 -10.845 22.054 1.00 92.88 166 VAL A C 1
ATOM 1342 O O . VAL A 1 166 ? -29.954 -11.347 21.890 1.00 92.88 166 VAL A O 1
ATOM 1345 N N . GLU A 1 167 ? -31.663 -10.846 23.240 1.00 93.75 167 GLU A N 1
ATOM 1346 C CA . GLU A 1 167 ? -31.188 -11.615 24.391 1.00 93.75 167 GLU A CA 1
ATOM 1347 C C . GLU A 1 167 ? -30.950 -13.089 24.007 1.00 93.75 167 GLU A C 1
ATOM 1349 O O . GLU A 1 167 ? -31.683 -13.644 23.188 1.00 93.75 167 GLU A O 1
ATOM 1354 N N . ASP A 1 168 ? -29.909 -13.698 24.576 1.00 92.06 168 ASP A N 1
ATOM 1355 C CA . ASP A 1 168 ? -29.389 -15.039 24.255 1.00 92.06 168 ASP A CA 1
ATOM 1356 C C . ASP A 1 168 ? -28.705 -15.203 22.877 1.00 92.06 168 ASP A C 1
ATOM 1358 O O . ASP A 1 168 ? -28.102 -16.251 22.626 1.00 92.06 168 ASP A O 1
ATOM 1362 N N . GLU A 1 169 ? -28.701 -14.188 22.003 1.00 91.19 169 GLU A N 1
ATOM 1363 C CA . GLU A 1 169 ? -27.904 -14.207 20.766 1.00 91.19 169 GLU A CA 1
ATOM 1364 C C . GLU A 1 169 ? -26.448 -13.757 20.989 1.00 91.19 169 GLU A C 1
ATOM 1366 O O . GLU A 1 169 ? -26.069 -13.225 22.036 1.00 91.19 169 GLU A O 1
ATOM 1371 N N . ASP A 1 170 ? -25.601 -13.972 19.982 1.00 91.75 170 ASP A N 1
ATOM 1372 C CA . ASP A 1 170 ? -24.205 -13.542 20.006 1.00 91.75 170 ASP A CA 1
ATOM 1373 C C . ASP A 1 170 ? -24.076 -12.103 19.479 1.00 91.75 170 ASP A C 1
ATOM 1375 O O . ASP A 1 170 ? -24.449 -11.789 18.347 1.00 91.75 170 ASP A O 1
ATOM 1379 N N . LEU A 1 171 ? -23.469 -11.223 20.275 1.00 93.25 171 LEU A N 1
ATOM 1380 C CA . LEU A 1 171 ? -23.078 -9.885 19.840 1.00 93.25 171 LEU A CA 1
ATOM 1381 C C . LEU A 1 171 ? -21.682 -9.922 19.228 1.00 93.25 171 LEU A C 1
ATOM 1383 O O . LEU A 1 171 ? -20.715 -10.314 19.883 1.00 93.25 171 LEU A O 1
ATOM 1387 N N . ILE A 1 172 ? -21.575 -9.438 17.993 1.00 93.06 172 ILE A N 1
ATOM 1388 C CA . ILE A 1 172 ? -20.329 -9.411 17.227 1.00 93.06 172 ILE A CA 1
ATOM 1389 C C . ILE A 1 172 ? -19.918 -7.961 16.973 1.00 93.06 172 ILE A C 1
ATOM 1391 O O . ILE A 1 172 ? -20.634 -7.200 16.320 1.00 93.06 172 ILE A O 1
ATOM 1395 N N . LEU A 1 173 ? -18.740 -7.582 17.467 1.00 92.88 173 LEU A N 1
ATOM 1396 C CA . LEU A 1 173 ? -18.122 -6.284 17.205 1.00 92.88 173 LEU A CA 1
ATOM 1397 C C . LEU A 1 173 ? -16.947 -6.477 16.241 1.00 92.88 173 LEU A C 1
ATOM 1399 O O . LEU A 1 173 ? -15.907 -6.998 16.637 1.00 92.88 173 LEU A O 1
ATOM 1403 N N . ASP A 1 174 ? -17.113 -6.053 14.987 1.00 90.12 174 ASP A N 1
ATOM 1404 C CA . ASP A 1 174 ? -16.096 -6.185 13.934 1.00 90.12 174 ASP A CA 1
ATOM 1405 C C . ASP A 1 174 ? -15.292 -4.896 13.744 1.00 90.12 174 ASP A C 1
ATOM 1407 O O . ASP A 1 174 ? -15.722 -3.941 13.094 1.00 90.12 174 ASP A O 1
ATOM 1411 N N . CYS A 1 175 ? -14.092 -4.869 14.298 1.00 92.00 175 CYS A N 1
ATOM 1412 C CA . CYS A 1 175 ? -13.197 -3.733 14.207 1.00 92.00 175 CYS A CA 1
ATOM 1413 C C . CYS A 1 175 ? -12.393 -3.670 12.906 1.00 92.00 175 CYS A C 1
ATOM 1415 O O . CYS A 1 175 ? -11.744 -2.653 12.664 1.00 92.00 175 CYS A O 1
ATOM 1417 N N . ALA A 1 176 ? -12.435 -4.702 12.060 1.00 87.19 176 ALA A N 1
ATOM 1418 C CA . ALA A 1 176 ? -11.617 -4.748 10.860 1.00 87.19 176 ALA A CA 1
ATOM 1419 C C . ALA A 1 176 ? -12.028 -3.658 9.862 1.00 87.19 176 ALA A C 1
ATOM 1421 O O . ALA A 1 176 ? -13.192 -3.508 9.479 1.00 87.19 176 ALA A O 1
ATOM 1422 N N . LEU A 1 177 ? -11.036 -2.922 9.368 1.00 82.19 177 LEU A N 1
ATOM 1423 C CA . LEU A 1 177 ? -11.145 -2.135 8.147 1.00 82.19 177 LEU A CA 1
ATOM 1424 C C . LEU A 1 177 ? -10.151 -2.677 7.122 1.00 82.19 177 LEU A C 1
ATOM 1426 O O . LEU A 1 177 ? -9.058 -3.112 7.473 1.00 82.19 177 LEU A O 1
ATOM 1430 N N . VAL A 1 178 ? -10.502 -2.596 5.835 1.00 77.94 178 VAL A N 1
ATOM 1431 C CA . VAL A 1 178 ? -9.684 -3.121 4.717 1.00 77.94 178 VAL A CA 1
ATOM 1432 C C . VAL A 1 178 ? -8.224 -2.656 4.786 1.00 77.94 178 VAL A C 1
ATOM 1434 O O . VAL A 1 178 ? -7.308 -3.384 4.414 1.00 77.94 178 VAL A O 1
ATOM 1437 N N . TRP A 1 179 ? -7.996 -1.440 5.278 1.00 73.00 179 TRP A N 1
ATOM 1438 C CA . TRP A 1 179 ? -6.673 -0.841 5.376 1.00 73.00 179 TRP A CA 1
ATOM 1439 C C . TRP A 1 179 ? -5.920 -1.207 6.664 1.00 73.00 179 TRP A C 1
ATOM 1441 O O . TRP A 1 179 ? -4.710 -1.039 6.695 1.00 73.00 179 TRP A O 1
ATOM 1451 N N . HIS A 1 180 ? -6.559 -1.760 7.702 1.00 82.94 180 HIS A N 1
ATOM 1452 C CA . HIS A 1 180 ? -5.851 -2.185 8.922 1.00 82.94 180 HIS A CA 1
ATOM 1453 C C . HIS A 1 180 ? -4.803 -3.259 8.630 1.00 82.94 180 HIS A C 1
ATOM 1455 O O . HIS A 1 180 ? -3.675 -3.149 9.092 1.00 82.94 180 HIS A O 1
ATOM 1461 N N . LEU A 1 181 ? -5.141 -4.237 7.785 1.00 71.50 181 LEU A N 1
ATOM 1462 C CA . LEU A 1 181 ? -4.229 -5.315 7.376 1.00 71.50 181 LEU A CA 1
ATOM 1463 C C . LEU A 1 181 ? -3.038 -4.826 6.548 1.00 71.50 181 LEU A C 1
ATOM 1465 O O . LEU A 1 181 ? -2.045 -5.533 6.411 1.00 71.50 181 LEU A O 1
ATOM 1469 N N . LYS A 1 182 ? -3.152 -3.633 5.961 1.00 71.19 182 LYS A N 1
ATOM 1470 C CA . LYS A 1 182 ? -2.098 -3.047 5.138 1.00 71.19 182 LYS A CA 1
ATOM 1471 C C . LYS A 1 182 ? -1.127 -2.201 5.986 1.00 71.19 182 LYS A C 1
ATOM 1473 O O . LYS A 1 182 ? -0.074 -1.817 5.489 1.00 71.19 182 LYS A O 1
ATOM 1478 N N . MET A 1 183 ? -1.457 -1.900 7.248 1.00 71.31 183 MET A N 1
ATOM 1479 C CA . MET A 1 183 ? -0.643 -1.047 8.121 1.00 71.31 183 MET A CA 1
ATOM 1480 C C . MET A 1 183 ? 0.626 -1.773 8.576 1.00 71.31 183 MET A C 1
ATOM 1482 O O . MET A 1 183 ? 0.553 -2.707 9.367 1.00 71.31 183 MET A O 1
ATOM 1486 N N . GLU A 1 184 ? 1.800 -1.278 8.173 1.00 70.44 184 GLU A N 1
ATOM 1487 C CA . GLU A 1 184 ? 3.092 -1.858 8.586 1.00 70.44 184 GLU A CA 1
ATOM 1488 C C . GLU A 1 184 ? 3.312 -1.840 10.106 1.00 70.44 184 GLU A C 1
ATOM 1490 O O . GLU A 1 184 ? 4.026 -2.682 10.641 1.00 70.44 184 GLU A O 1
ATOM 1495 N N . LEU A 1 185 ? 2.720 -0.868 10.805 1.00 74.50 185 LEU A N 1
ATOM 1496 C CA . LEU A 1 185 ? 2.881 -0.697 12.250 1.00 74.50 185 LEU A CA 1
ATOM 1497 C C . LEU A 1 185 ? 1.762 -1.341 13.067 1.00 74.50 185 LEU A C 1
ATOM 1499 O O . LEU A 1 185 ? 1.733 -1.133 14.276 1.00 74.50 185 LEU A O 1
ATOM 1503 N N . PHE A 1 186 ? 0.838 -2.074 12.440 1.00 85.44 186 PHE A N 1
ATOM 1504 C CA . PHE A 1 186 ? -0.230 -2.749 13.169 1.00 85.44 186 PHE A CA 1
ATOM 1505 C C . PHE A 1 186 ? 0.349 -3.704 14.217 1.00 85.44 186 PHE A C 1
ATOM 1507 O O . PHE A 1 186 ? 1.247 -4.498 13.930 1.00 85.44 186 PHE A O 1
ATOM 1514 N N . LYS A 1 187 ? -0.187 -3.624 15.433 1.00 90.44 187 LYS A N 1
ATOM 1515 C CA . LYS A 1 187 ? 0.194 -4.493 16.542 1.00 90.44 187 LYS A CA 1
ATOM 1516 C C . LYS A 1 187 ? -0.969 -5.367 16.989 1.00 90.44 187 LYS A C 1
ATOM 1518 O O . LYS A 1 187 ? -0.861 -6.589 16.962 1.00 90.44 187 LYS A O 1
ATOM 1523 N N . ASP A 1 188 ? -2.050 -4.737 17.435 1.00 95.25 188 ASP A N 1
ATOM 1524 C CA . ASP A 1 188 ? -3.205 -5.408 18.022 1.00 95.25 188 ASP A CA 1
ATOM 1525 C C . ASP A 1 188 ? -4.481 -4.561 17.895 1.00 95.25 188 ASP A C 1
ATOM 1527 O O . ASP A 1 188 ? -4.446 -3.364 17.596 1.00 95.25 188 ASP A O 1
ATOM 1531 N N . TYR A 1 189 ? -5.616 -5.217 18.111 1.00 97.19 189 TYR A N 1
ATOM 1532 C CA . TYR A 1 189 ? -6.898 -4.605 18.418 1.00 97.19 189 TYR A CA 1
ATOM 1533 C C . TYR A 1 189 ? -7.137 -4.675 19.921 1.00 97.19 189 TYR A C 1
ATOM 1535 O O . TYR A 1 189 ? -6.837 -5.686 20.560 1.00 97.19 189 TYR A O 1
ATOM 1543 N N . ALA A 1 190 ? -7.735 -3.626 20.473 1.00 97.75 190 ALA A N 1
ATOM 1544 C CA . ALA A 1 190 ? -8.168 -3.563 21.857 1.00 97.75 190 ALA A CA 1
ATOM 1545 C C . ALA A 1 190 ? -9.651 -3.191 21.930 1.00 97.75 190 ALA A C 1
ATOM 1547 O O . ALA A 1 190 ? -10.065 -2.154 21.411 1.00 97.75 190 ALA A O 1
ATOM 1548 N N . PHE A 1 191 ? -10.446 -4.023 22.600 1.00 98.44 191 PHE A N 1
ATOM 1549 C CA . PHE A 1 191 ? -11.872 -3.795 22.805 1.00 98.44 191 PHE A CA 1
ATOM 1550 C C . PHE A 1 191 ? -12.155 -3.356 24.234 1.00 98.44 191 PHE A C 1
ATOM 1552 O O . PHE A 1 191 ? -11.609 -3.895 25.200 1.00 98.44 191 PHE A O 1
ATOM 1559 N N . TYR A 1 192 ? -13.075 -2.408 24.368 1.00 98.25 192 TYR A N 1
ATOM 1560 C CA . TYR A 1 192 ? -13.465 -1.815 25.634 1.00 98.25 192 TYR A CA 1
ATOM 1561 C C . TYR A 1 192 ? -14.986 -1.733 25.757 1.00 98.25 192 TYR A C 1
ATOM 1563 O O . TYR A 1 192 ? -15.672 -1.373 24.800 1.00 98.25 192 TYR A O 1
ATOM 1571 N N . LYS A 1 193 ? -15.504 -1.961 26.967 1.00 97.75 193 LYS A N 1
ATOM 1572 C CA . LYS A 1 193 ? -16.828 -1.481 27.383 1.00 97.75 193 LYS A CA 1
ATOM 1573 C C . LYS A 1 193 ? -16.661 -0.094 27.988 1.00 97.75 193 LYS A C 1
ATOM 1575 O O . LYS A 1 193 ? -15.774 0.120 28.816 1.00 97.75 193 LYS A O 1
ATOM 1580 N N . VAL A 1 194 ? -17.492 0.856 27.584 1.00 97.00 194 VAL A N 1
ATOM 1581 C CA . VAL A 1 194 ? -17.445 2.229 28.094 1.00 97.00 194 VAL A CA 1
ATOM 1582 C C . VAL A 1 194 ? -18.505 2.382 29.176 1.00 97.00 194 VAL A C 1
ATOM 1584 O O . VAL A 1 194 ? -19.704 2.364 28.906 1.00 97.00 194 VAL A O 1
ATOM 1587 N N . VAL A 1 195 ? -18.055 2.535 30.420 1.00 94.81 195 VAL A N 1
ATOM 1588 C CA . VAL A 1 195 ? -18.921 2.656 31.598 1.00 94.81 195 VAL A CA 1
ATOM 1589 C C . VAL A 1 195 ? -18.678 4.016 32.235 1.00 94.81 195 VAL A C 1
ATOM 1591 O O . VAL A 1 195 ? -17.572 4.310 32.688 1.00 94.81 195 VAL A O 1
ATOM 1594 N N . SER A 1 196 ? -19.702 4.872 32.242 1.00 92.00 196 SER A N 1
ATOM 1595 C CA . SER A 1 196 ? -19.619 6.241 32.782 1.00 92.00 196 SER A CA 1
ATOM 1596 C C . SER A 1 196 ? -18.432 7.040 32.216 1.00 92.00 196 SER A C 1
ATOM 1598 O O . SER A 1 196 ? -17.718 7.724 32.948 1.00 92.00 196 SER A O 1
ATOM 1600 N N . GLY A 1 197 ? -18.179 6.893 30.911 1.00 89.06 197 GLY A N 1
ATOM 1601 C CA . GLY A 1 197 ? -17.074 7.546 30.200 1.00 89.06 197 GLY A CA 1
ATOM 1602 C C . GLY A 1 197 ? -15.689 6.928 30.426 1.00 89.06 197 GLY A C 1
ATOM 1603 O O . GLY A 1 197 ? -14.716 7.407 29.848 1.00 89.06 197 GLY A O 1
ATOM 1604 N N . LYS A 1 198 ? -15.567 5.867 31.234 1.00 94.38 198 LYS A N 1
ATOM 1605 C CA . LYS A 1 198 ? -14.306 5.141 31.446 1.00 94.38 198 LYS A CA 1
ATOM 1606 C C . LYS A 1 198 ? -14.269 3.868 30.608 1.00 94.38 198 LYS A C 1
ATOM 1608 O O . LYS A 1 198 ? -15.235 3.108 30.588 1.00 94.38 198 LYS A O 1
ATOM 1613 N N . LYS A 1 199 ? -13.135 3.619 29.950 1.00 96.12 199 LYS A N 1
ATOM 1614 C CA . LYS A 1 199 ? -12.885 2.383 29.201 1.00 96.12 199 LYS A CA 1
ATOM 1615 C C . LYS A 1 199 ? -12.532 1.245 30.160 1.00 96.12 199 LYS A C 1
ATOM 1617 O O . LYS A 1 199 ? -11.581 1.360 30.930 1.00 96.12 199 LYS A O 1
ATOM 1622 N N . VAL A 1 200 ? -13.268 0.143 30.076 1.00 97.12 200 VAL A N 1
ATOM 1623 C CA . VAL A 1 200 ? -12.967 -1.131 30.737 1.00 97.12 200 VA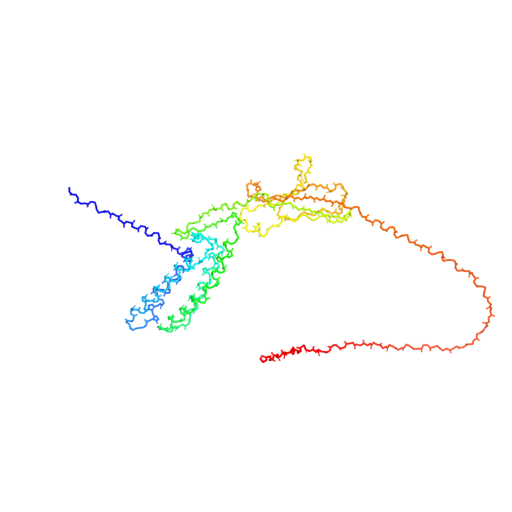L A CA 1
ATOM 1624 C C . VAL A 1 200 ? -12.557 -2.121 29.658 1.00 97.12 200 VAL A C 1
ATOM 1626 O O . VAL A 1 200 ? -13.338 -2.395 28.754 1.00 97.12 200 VAL A O 1
ATOM 1629 N N . MET A 1 201 ? -11.325 -2.618 29.723 1.00 97.56 201 MET A N 1
ATOM 1630 C CA . MET A 1 201 ? -10.769 -3.520 28.713 1.00 97.56 201 MET A CA 1
ATOM 1631 C C . MET A 1 201 ? -11.471 -4.880 28.743 1.00 97.56 201 MET A C 1
ATOM 1633 O O . MET A 1 201 ? -11.610 -5.477 29.807 1.00 97.56 201 MET A O 1
ATOM 1637 N N . LEU A 1 202 ? -11.905 -5.348 27.574 1.00 97.69 202 LEU A N 1
ATOM 1638 C CA . LEU A 1 202 ? -12.558 -6.643 27.375 1.00 97.69 202 LEU A CA 1
ATOM 1639 C C . LEU A 1 202 ? -11.595 -7.652 26.753 1.00 97.69 202 LEU A C 1
ATOM 1641 O O . LEU A 1 202 ? -11.500 -8.784 27.218 1.00 97.69 202 LEU A O 1
ATOM 1645 N N . SER A 1 203 ? -10.866 -7.234 25.719 1.00 97.62 203 SER A N 1
ATOM 1646 C CA . SER A 1 203 ? -9.883 -8.067 25.032 1.00 97.62 203 SER A CA 1
ATOM 1647 C C . SER A 1 203 ? -8.800 -7.215 24.378 1.00 97.62 203 SER A C 1
ATOM 1649 O O . SER A 1 203 ? -9.024 -6.050 24.047 1.00 97.62 203 SER A O 1
ATOM 1651 N N . VAL A 1 204 ? -7.623 -7.816 24.203 1.00 97.38 204 VAL A N 1
ATOM 1652 C CA . VAL A 1 204 ? -6.527 -7.293 23.381 1.00 97.38 204 VAL A CA 1
ATOM 1653 C C . VAL A 1 204 ? -5.902 -8.464 22.636 1.00 97.38 204 VAL A C 1
ATOM 1655 O O . VAL A 1 204 ? -5.629 -9.498 23.248 1.00 97.38 204 VAL A O 1
ATOM 1658 N N . GLY A 1 205 ? -5.672 -8.317 21.337 1.00 95.56 205 GLY A N 1
ATOM 1659 C CA . GLY A 1 205 ? -5.057 -9.358 20.520 1.00 95.56 205 GLY A CA 1
ATOM 1660 C C . GLY A 1 205 ? -5.076 -9.022 19.036 1.00 95.56 205 GLY A C 1
ATOM 1661 O O . GLY A 1 205 ? -5.464 -7.932 18.635 1.00 95.56 205 GLY A O 1
ATOM 1662 N N . THR A 1 206 ? -4.659 -9.962 18.197 1.00 94.25 206 THR A N 1
ATOM 1663 C CA . THR A 1 206 ? -4.665 -9.778 16.736 1.00 94.25 206 THR A CA 1
ATOM 1664 C C . THR A 1 206 ? -6.049 -9.959 16.112 1.00 94.25 206 THR A C 1
ATOM 1666 O O . THR A 1 206 ? -6.244 -9.593 14.955 1.00 94.25 206 THR A O 1
ATOM 1669 N N . ASP A 1 207 ? -7.005 -10.509 16.863 1.00 94.88 207 ASP A N 1
ATOM 1670 C CA . ASP A 1 207 ? -8.363 -10.752 16.388 1.00 94.88 207 ASP A CA 1
ATOM 1671 C C . ASP A 1 207 ? -9.146 -9.442 16.292 1.00 94.88 207 ASP A C 1
ATOM 1673 O O . ASP A 1 207 ? -9.406 -8.764 17.285 1.00 94.88 207 ASP A O 1
ATOM 1677 N N . ALA A 1 208 ? -9.560 -9.105 15.073 1.00 94.62 208 ALA A N 1
ATOM 1678 C CA . ALA A 1 208 ? -10.341 -7.906 14.787 1.00 94.62 208 ALA A CA 1
ATOM 1679 C C . ALA A 1 208 ? -11.817 -8.021 15.202 1.00 94.62 208 ALA A C 1
ATOM 1681 O O . ALA A 1 208 ? -12.586 -7.094 14.966 1.00 94.62 208 ALA A O 1
ATOM 1682 N N . ILE A 1 209 ? -12.230 -9.150 15.781 1.00 94.88 209 ILE A N 1
ATOM 1683 C CA . ILE A 1 209 ? -13.620 -9.453 16.115 1.00 94.88 209 ILE A CA 1
ATOM 1684 C C . ILE A 1 209 ? -13.702 -9.820 17.594 1.00 94.88 209 ILE A C 1
ATOM 1686 O O . ILE A 1 209 ? -13.035 -10.748 18.050 1.00 94.88 209 ILE A O 1
ATOM 1690 N N . LEU A 1 210 ? -14.571 -9.126 18.326 1.00 97.19 210 LEU A N 1
ATOM 1691 C CA . LEU A 1 210 ? -15.009 -9.547 19.652 1.00 97.19 210 LEU A CA 1
ATOM 1692 C C . LEU A 1 210 ? -16.400 -10.176 19.552 1.00 97.19 210 LEU A C 1
ATOM 1694 O O . LEU A 1 210 ? -17.317 -9.564 19.005 1.00 97.19 210 LEU A O 1
ATOM 1698 N N . VAL A 1 211 ? -16.555 -11.368 20.128 1.00 96.50 211 VAL A N 1
ATOM 1699 C CA . VAL A 1 211 ? -17.845 -12.054 20.259 1.00 96.50 211 VAL A CA 1
ATOM 1700 C C . VAL A 1 211 ? -18.216 -12.144 21.735 1.00 96.50 211 VAL A C 1
ATOM 1702 O O . VAL A 1 211 ? -17.475 -12.732 22.525 1.00 96.50 211 VAL A O 1
ATOM 1705 N N . ILE A 1 212 ? -19.367 -11.583 22.103 1.00 96.31 212 ILE A N 1
ATOM 1706 C CA . ILE A 1 212 ? -19.986 -11.760 23.420 1.00 96.31 212 ILE A CA 1
ATOM 1707 C C . ILE A 1 212 ? -21.152 -12.723 23.222 1.00 96.31 212 ILE A C 1
ATOM 1709 O O . ILE A 1 212 ? -22.115 -12.393 22.535 1.00 96.31 212 ILE A O 1
ATOM 1713 N N . LYS A 1 213 ? -21.029 -13.930 23.778 1.00 95.44 213 LYS A N 1
ATOM 1714 C CA . LYS A 1 213 ? -22.014 -14.996 23.586 1.00 95.44 213 LYS A CA 1
ATOM 1715 C C . LYS A 1 213 ? -23.182 -14.865 24.543 1.00 95.44 213 LYS A C 1
ATOM 1717 O O . LYS A 1 213 ? -22.941 -14.597 25.719 1.00 95.44 213 LYS A O 1
ATOM 1722 N N . GLY A 1 214 ? -24.387 -15.155 24.059 1.00 91.88 214 GLY A N 1
ATOM 1723 C CA . GLY A 1 214 ? -25.592 -15.190 24.888 1.00 91.88 214 GLY A CA 1
ATOM 1724 C C . GLY A 1 214 ? -25.810 -13.882 25.641 1.00 91.88 214 GLY A C 1
ATOM 1725 O O . GLY A 1 214 ? -25.761 -13.860 26.872 1.00 91.88 214 GLY A O 1
ATOM 1726 N N . VAL A 1 215 ? -25.950 -12.780 24.904 1.00 95.31 215 VAL A N 1
ATOM 1727 C CA . VAL A 1 215 ? -26.012 -11.447 25.511 1.00 95.31 215 VAL A CA 1
ATOM 1728 C C . VAL A 1 215 ? -27.230 -11.279 26.406 1.00 95.31 215 VAL A C 1
ATOM 1730 O O . VAL A 1 215 ? -28.331 -11.710 26.073 1.00 95.31 215 VAL A O 1
ATOM 1733 N N . ALA A 1 216 ? -27.037 -10.584 27.522 1.00 95.44 216 ALA A N 1
ATOM 1734 C CA . ALA A 1 216 ? -28.105 -10.184 28.427 1.00 95.44 216 ALA A CA 1
ATOM 1735 C C . ALA A 1 216 ? -28.401 -8.685 28.285 1.00 95.44 216 ALA A C 1
ATOM 1737 O O . ALA A 1 216 ? -27.591 -7.909 27.774 1.00 95.44 216 ALA A O 1
ATOM 1738 N N . LEU A 1 217 ? -29.532 -8.222 28.824 1.00 94.44 217 LEU A N 1
ATOM 1739 C CA . LEU A 1 217 ? -29.903 -6.794 28.791 1.00 94.44 217 LEU A CA 1
ATOM 1740 C C . LEU A 1 217 ? -28.818 -5.851 29.348 1.00 94.44 217 LEU A C 1
ATOM 1742 O O . LEU A 1 217 ? -28.693 -4.709 28.910 1.00 94.44 217 LEU A O 1
ATOM 1746 N N . GLN A 1 218 ? -28.011 -6.324 30.299 1.00 94.12 218 GLN A N 1
ATOM 1747 C CA . GLN A 1 218 ? -26.888 -5.583 30.893 1.00 94.12 218 GLN A CA 1
ATOM 1748 C C . GLN A 1 218 ? -25.679 -5.406 29.953 1.00 94.12 218 GLN A C 1
ATOM 1750 O O . GLN A 1 218 ? -24.772 -4.611 30.233 1.00 94.12 218 GLN A O 1
ATOM 1755 N N . ASP A 1 219 ? -25.646 -6.143 28.844 1.00 95.12 219 ASP A N 1
ATOM 1756 C CA . ASP A 1 219 ? -24.637 -6.009 27.796 1.00 95.12 219 ASP A CA 1
ATOM 1757 C C . ASP A 1 219 ? -24.959 -4.875 26.821 1.00 95.12 219 ASP A C 1
ATOM 1759 O O . ASP A 1 219 ? -24.089 -4.474 26.048 1.00 95.12 219 ASP A O 1
ATOM 1763 N N . ALA A 1 220 ? -26.142 -4.264 26.921 1.00 96.25 220 ALA A N 1
ATOM 1764 C CA . ALA A 1 220 ? -26.424 -2.999 26.260 1.00 96.25 220 ALA A CA 1
ATOM 1765 C C . ALA A 1 220 ? -25.479 -1.885 26.747 1.00 96.25 220 ALA A C 1
ATOM 1767 O O . ALA A 1 220 ? -25.011 -1.868 27.891 1.00 96.25 220 ALA A O 1
ATOM 1768 N N . GLY A 1 221 ? -25.223 -0.915 25.872 1.00 96.31 221 GLY A N 1
ATOM 1769 C CA . GLY A 1 221 ? -24.408 0.253 26.186 1.00 96.31 221 GLY A CA 1
ATOM 1770 C C . GLY A 1 221 ? -23.378 0.570 25.114 1.00 96.31 221 GLY A C 1
ATOM 1771 O O . GLY A 1 221 ? -23.526 0.214 23.947 1.00 96.31 221 GLY A O 1
ATOM 1772 N N . GLN A 1 222 ? -22.342 1.299 25.518 1.00 97.50 222 GLN A N 1
ATOM 1773 C CA . GLN A 1 222 ? -21.301 1.762 24.613 1.00 97.50 222 GLN A CA 1
ATOM 1774 C C . GLN A 1 222 ? -20.082 0.850 24.664 1.00 97.50 222 GLN A C 1
ATOM 1776 O O . GLN A 1 222 ? -19.604 0.485 25.741 1.00 97.50 222 GLN A O 1
ATOM 1781 N N . TYR A 1 223 ? -19.549 0.545 23.488 1.00 97.75 223 TYR A N 1
ATOM 1782 C CA . TYR A 1 223 ? -18.288 -0.162 23.322 1.00 97.75 223 TYR A CA 1
ATOM 1783 C C . TYR A 1 223 ? -17.368 0.640 22.413 1.00 97.75 223 TYR A C 1
ATOM 1785 O O . TYR A 1 223 ? -17.809 1.475 21.623 1.00 97.75 223 TYR A O 1
ATOM 1793 N N . GLN A 1 224 ? -16.078 0.374 22.530 1.00 96.88 224 GLN A N 1
ATOM 1794 C CA . GLN A 1 224 ? -15.055 0.966 21.688 1.00 96.88 224 GLN A CA 1
ATOM 1795 C C . GLN A 1 224 ? -14.080 -0.118 21.260 1.00 96.88 224 GLN A C 1
ATOM 1797 O O . GLN A 1 224 ? -13.684 -0.945 22.078 1.00 96.88 224 GLN A O 1
ATOM 1802 N N . CYS A 1 225 ? -13.666 -0.081 20.001 1.00 95.88 225 CYS A N 1
ATOM 1803 C CA . CYS A 1 225 ? -12.478 -0.784 19.555 1.00 95.88 225 CYS A CA 1
ATOM 1804 C C . CYS A 1 225 ? -11.423 0.215 19.089 1.00 95.88 225 CYS A C 1
ATOM 1806 O O . CYS A 1 225 ? -11.750 1.161 18.370 1.00 95.88 225 CYS A O 1
ATOM 1808 N N . ASP A 1 226 ? -10.178 -0.044 19.471 1.00 94.75 226 ASP A N 1
ATOM 1809 C CA . ASP A 1 226 ? -8.991 0.652 19.000 1.00 94.75 226 ASP A CA 1
ATOM 1810 C C . ASP A 1 226 ? -8.087 -0.331 18.232 1.00 94.75 226 ASP A C 1
ATOM 1812 O O . ASP A 1 226 ? -7.753 -1.392 18.756 1.00 94.75 226 ASP A O 1
ATOM 1816 N N . ALA A 1 227 ? -7.686 0.010 17.004 1.00 92.62 227 ALA A N 1
ATOM 1817 C CA . ALA A 1 227 ? -6.580 -0.652 16.308 1.00 92.62 227 ALA A CA 1
ATOM 1818 C C . ALA A 1 227 ? -5.289 0.126 16.595 1.00 92.62 227 ALA A C 1
ATOM 1820 O O . ALA A 1 227 ? -5.216 1.333 16.322 1.00 92.62 227 ALA A O 1
ATOM 1821 N N . ASN A 1 228 ? -4.294 -0.556 17.161 1.00 91.31 228 ASN A N 1
ATOM 1822 C CA . ASN A 1 228 ? -3.116 0.069 17.754 1.00 91.31 228 ASN A CA 1
ATOM 1823 C C . ASN A 1 228 ? -1.850 -0.161 16.934 1.00 91.31 228 ASN A C 1
ATOM 1825 O O . ASN A 1 228 ? -1.645 -1.219 16.329 1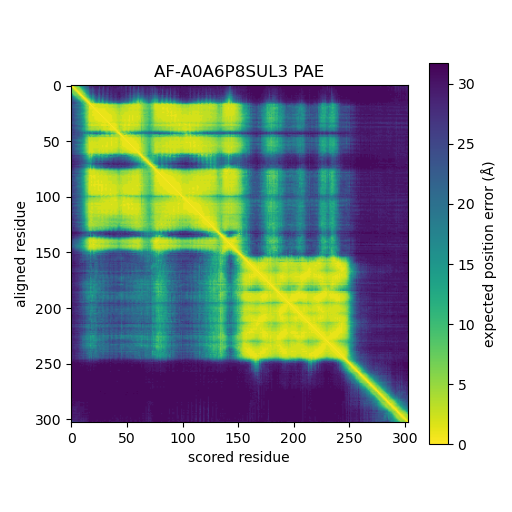.00 91.31 228 ASN A O 1
ATOM 1829 N N . ASP A 1 229 ? -0.973 0.839 16.962 1.00 85.12 229 ASP A N 1
ATOM 1830 C CA . ASP A 1 229 ? 0.366 0.734 16.406 1.00 85.12 229 ASP A CA 1
ATOM 1831 C C . ASP A 1 229 ? 1.335 -0.011 17.351 1.00 85.12 229 ASP A C 1
ATOM 1833 O O . ASP A 1 229 ? 1.022 -0.334 18.501 1.00 85.12 229 ASP A O 1
ATOM 1837 N N . SER A 1 230 ? 2.560 -0.258 16.885 1.00 84.00 230 SER A N 1
ATOM 1838 C CA . SER A 1 230 ? 3.633 -0.891 17.665 1.00 84.00 230 SER A CA 1
ATOM 1839 C C . SER A 1 230 ? 3.984 -0.161 18.969 1.00 84.00 230 SER A C 1
ATOM 1841 O O . SER A 1 230 ? 4.540 -0.770 19.883 1.00 84.00 230 SER A O 1
ATOM 1843 N N . SER A 1 231 ? 3.671 1.133 19.066 1.00 83.38 231 SER A N 1
ATOM 1844 C CA . SER A 1 231 ? 3.873 1.955 20.262 1.00 83.38 231 SER A CA 1
ATOM 1845 C C . SER A 1 231 ? 2.668 1.935 21.209 1.00 83.38 231 SER A C 1
ATOM 1847 O O . SER A 1 231 ? 2.750 2.499 22.298 1.00 83.38 231 SER A O 1
ATOM 1849 N N . GLY A 1 232 ? 1.580 1.255 20.835 1.00 84.31 232 GLY A N 1
ATOM 1850 C CA . GLY A 1 232 ? 0.343 1.173 21.606 1.00 84.31 232 GLY A CA 1
ATOM 1851 C C . GLY A 1 232 ? -0.567 2.390 21.443 1.00 84.31 232 GLY A C 1
ATOM 1852 O O . GLY A 1 232 ? -1.504 2.541 22.225 1.00 84.31 232 GLY A O 1
ATOM 1853 N N . ASN A 1 233 ? -0.307 3.262 20.463 1.00 85.38 233 ASN A N 1
ATOM 1854 C CA . ASN A 1 233 ? -1.203 4.372 20.163 1.00 85.38 233 ASN A CA 1
ATOM 1855 C C . ASN A 1 233 ? -2.294 3.902 19.197 1.00 85.38 233 ASN A C 1
ATOM 1857 O O . ASN A 1 233 ? -1.982 3.229 18.209 1.00 85.38 233 ASN A O 1
ATOM 1861 N N . PRO A 1 234 ? -3.561 4.284 19.421 1.00 88.25 234 PRO A N 1
ATOM 1862 C CA . PRO A 1 234 ? -4.612 3.971 18.474 1.00 88.25 234 PRO A CA 1
ATOM 1863 C C . PRO A 1 234 ? -4.394 4.781 17.192 1.00 88.25 234 PRO A C 1
ATOM 1865 O O . PRO A 1 234 ? -4.179 5.995 17.239 1.00 88.25 234 PRO A O 1
ATOM 1868 N N . PHE A 1 235 ? -4.472 4.118 16.040 1.00 83.31 235 PHE A N 1
ATOM 1869 C CA . PHE A 1 235 ? -4.515 4.771 14.725 1.00 83.31 235 PHE A CA 1
ATOM 1870 C C . PHE A 1 235 ? -5.910 4.680 14.085 1.00 83.31 235 PHE A C 1
ATOM 1872 O O . PHE A 1 235 ? -6.185 5.331 13.076 1.00 83.31 235 PHE A O 1
ATOM 1879 N N . SER A 1 236 ? -6.804 3.881 14.674 1.00 87.56 236 SER A N 1
ATOM 1880 C CA . SER A 1 236 ? -8.204 3.745 14.286 1.00 87.56 236 SER A CA 1
ATOM 1881 C C . SER A 1 236 ? -9.045 3.461 15.520 1.00 87.56 236 SER A C 1
ATOM 1883 O O . SER A 1 236 ? -8.723 2.555 16.280 1.00 87.56 236 SER A O 1
ATOM 1885 N N . THR A 1 237 ? -10.132 4.202 15.691 1.00 90.44 237 THR A N 1
ATOM 1886 C CA . THR A 1 237 ? -11.104 4.004 16.765 1.00 90.44 237 THR A CA 1
ATOM 1887 C C . THR A 1 237 ? -12.503 3.883 16.171 1.00 90.44 237 THR A C 1
ATOM 1889 O O . THR A 1 237 ? -12.926 4.754 15.407 1.00 90.44 237 THR A O 1
ATOM 1892 N N . ILE A 1 238 ? -13.244 2.839 16.547 1.00 89.44 238 ILE A N 1
ATOM 1893 C CA . ILE A 1 238 ? -14.658 2.651 16.190 1.00 89.44 238 ILE A CA 1
ATOM 1894 C C . ILE A 1 238 ? -15.484 2.588 17.472 1.00 89.44 238 ILE A C 1
ATOM 1896 O O . ILE A 1 238 ? -15.196 1.790 18.367 1.00 89.44 238 ILE A O 1
ATOM 1900 N N . MET A 1 239 ? -16.526 3.415 17.538 1.00 91.62 239 MET A N 1
ATOM 1901 C CA . MET A 1 239 ? -17.503 3.394 18.626 1.00 91.62 239 MET A CA 1
ATOM 1902 C C . MET A 1 239 ? -18.695 2.517 18.255 1.00 91.62 239 MET A C 1
ATOM 1904 O O . MET A 1 239 ? -19.149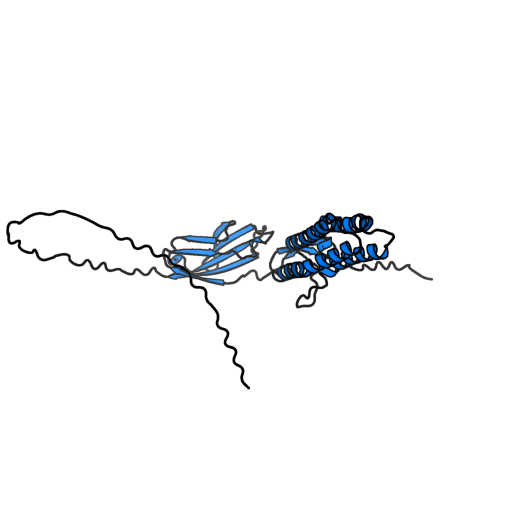 2.530 17.112 1.00 91.62 239 MET A O 1
ATOM 1908 N N . TYR A 1 240 ? -19.235 1.796 19.229 1.00 92.62 240 TYR A N 1
ATOM 1909 C CA . TYR A 1 240 ? -20.448 1.004 19.082 1.00 92.62 240 TYR A CA 1
ATOM 1910 C C . TYR A 1 240 ? -21.482 1.424 20.118 1.00 92.62 240 TYR A C 1
ATOM 1912 O O . TYR A 1 240 ? -21.162 1.560 21.299 1.00 92.62 240 TYR A O 1
ATOM 1920 N N . ILE A 1 241 ? -22.730 1.563 19.682 1.00 92.50 241 ILE A N 1
ATOM 1921 C CA . ILE A 1 241 ? -23.899 1.720 20.544 1.00 92.50 241 ILE A CA 1
ATOM 1922 C C . ILE A 1 241 ? -24.736 0.453 20.406 1.00 92.50 241 ILE A C 1
ATOM 1924 O O . ILE A 1 241 ? -25.348 0.217 19.366 1.00 92.50 241 ILE A O 1
ATOM 1928 N N . VAL A 1 242 ? -24.757 -0.363 21.454 1.00 95.56 242 VAL A N 1
ATOM 1929 C CA . VAL A 1 242 ? -25.447 -1.653 21.476 1.00 95.56 242 VAL A CA 1
ATOM 1930 C C . VAL A 1 242 ? -26.757 -1.525 22.238 1.00 95.56 242 VAL A C 1
ATOM 1932 O O . VAL A 1 242 ? -26.784 -1.070 2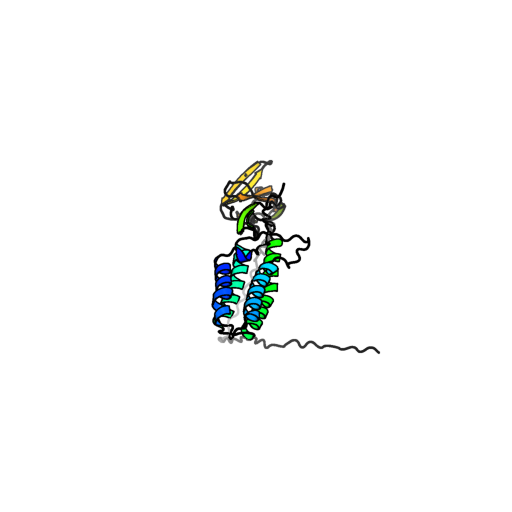3.386 1.00 95.56 242 VAL A O 1
ATOM 1935 N N . LYS A 1 243 ? -27.837 -1.974 21.605 1.00 94.50 243 LYS A N 1
ATOM 1936 C CA . LYS A 1 243 ? -29.139 -2.209 22.229 1.00 94.50 243 LYS A CA 1
ATOM 1937 C C . LYS A 1 243 ? -29.389 -3.711 22.292 1.00 94.50 243 LYS A C 1
ATOM 1939 O O . LYS A 1 243 ? -29.111 -4.406 21.320 1.00 94.50 243 LYS A O 1
ATOM 1944 N N . VAL A 1 244 ? -29.901 -4.180 23.426 1.00 95.19 244 VAL A N 1
ATOM 1945 C CA . VAL A 1 244 ? -30.307 -5.575 23.609 1.00 95.19 244 VAL A CA 1
ATOM 1946 C C . VAL A 1 244 ? -31.816 -5.608 23.792 1.00 95.19 244 VAL A C 1
ATOM 1948 O O . VAL A 1 244 ? -32.337 -4.984 24.721 1.00 95.19 244 VAL A O 1
ATOM 1951 N N . ASP A 1 245 ? -32.502 -6.306 22.897 1.00 91.44 245 ASP A N 1
ATOM 1952 C CA . ASP A 1 245 ? -33.945 -6.506 22.942 1.00 91.44 245 ASP A CA 1
ATOM 1953 C C . ASP A 1 245 ? -34.258 -7.819 23.665 1.00 91.44 245 ASP A C 1
ATOM 1955 O O . ASP A 1 245 ? -33.554 -8.811 23.510 1.00 91.44 245 ASP A O 1
ATOM 1959 N N . LYS A 1 246 ? -35.321 -7.848 24.474 1.00 91.12 246 LYS A N 1
ATOM 1960 C CA . LYS A 1 246 ? -35.730 -9.086 25.155 1.00 91.12 246 LYS A CA 1
ATOM 1961 C C . LYS A 1 246 ? -36.121 -10.143 24.131 1.00 91.12 246 LYS A C 1
ATOM 1963 O O . LYS A 1 246 ? -36.863 -9.837 23.194 1.00 91.12 246 LYS A O 1
ATOM 1968 N N . ALA A 1 247 ? -35.724 -11.388 24.375 1.00 81.19 247 ALA A N 1
ATOM 1969 C CA . ALA A 1 247 ? -36.244 -12.515 23.619 1.00 81.19 247 ALA A CA 1
ATOM 1970 C C . ALA A 1 247 ? -37.775 -12.539 23.752 1.00 81.19 247 ALA A C 1
ATOM 1972 O O . ALA A 1 247 ? -38.324 -12.596 24.859 1.00 81.19 247 ALA A O 1
ATOM 1973 N N . GLN A 1 248 ? -38.488 -12.459 22.625 1.00 72.56 248 GLN A N 1
ATOM 1974 C CA . GLN A 1 248 ? -39.926 -12.693 22.627 1.00 72.56 248 GLN A CA 1
ATOM 1975 C C . GLN A 1 248 ? -40.147 -14.157 22.989 1.00 72.56 248 GLN A C 1
ATOM 1977 O O . GLN A 1 248 ? -39.978 -15.065 22.178 1.00 72.56 248 GLN A O 1
ATOM 1982 N N . THR A 1 249 ? -40.542 -14.382 24.238 1.00 57.47 249 THR A N 1
ATOM 1983 C CA . THR A 1 249 ? -41.191 -15.620 24.636 1.00 57.47 249 THR A CA 1
ATOM 1984 C C . THR A 1 249 ? -42.557 -15.613 23.967 1.00 57.47 249 THR A C 1
ATOM 1986 O O . THR A 1 249 ? -43.557 -15.207 24.556 1.00 57.47 249 THR A O 1
ATOM 1989 N N . ASP A 1 250 ? -42.610 -16.063 22.713 1.00 52.75 250 ASP A N 1
ATOM 1990 C CA . ASP A 1 250 ? -43.828 -16.669 22.204 1.00 52.75 250 ASP A CA 1
ATOM 1991 C C . ASP A 1 250 ? -44.084 -17.862 23.124 1.00 52.75 250 ASP A C 1
ATOM 1993 O O . ASP A 1 250 ? -43.546 -18.959 22.954 1.00 52.75 250 ASP A O 1
ATOM 1997 N N . LEU A 1 251 ? -44.883 -17.619 24.164 1.00 49.66 251 LEU A N 1
ATOM 1998 C CA . LEU A 1 251 ? -45.634 -18.647 24.852 1.00 49.66 251 LEU A CA 1
ATOM 1999 C C . LEU A 1 251 ? -46.470 -19.317 23.763 1.00 49.66 251 LEU A C 1
ATOM 2001 O O . LEU A 1 251 ? -47.635 -18.984 23.550 1.00 49.66 251 LEU A O 1
ATOM 2005 N N . ARG A 1 252 ? -45.879 -20.290 23.063 1.00 46.81 252 ARG A N 1
ATOM 2006 C CA . ARG A 1 252 ? -46.641 -21.365 22.456 1.00 46.81 252 ARG A CA 1
ATOM 2007 C C . ARG A 1 252 ? -47.313 -22.038 23.635 1.00 46.81 252 ARG A C 1
ATOM 2009 O O . ARG A 1 252 ? -46.759 -22.944 24.251 1.00 46.81 252 ARG A O 1
ATOM 2016 N N . ILE A 1 253 ? -48.499 -21.542 23.979 1.00 45.22 253 ILE A N 1
ATOM 2017 C CA . ILE A 1 253 ? -49.479 -22.295 24.733 1.00 45.22 253 ILE A CA 1
ATOM 2018 C C . ILE A 1 253 ? -49.633 -23.566 23.912 1.00 45.22 253 ILE A C 1
ATOM 2020 O O . ILE A 1 253 ? -50.312 -23.569 22.882 1.00 45.22 253 ILE A O 1
ATOM 2024 N N . ILE A 1 254 ? -48.945 -24.631 24.322 1.00 45.81 254 ILE A N 1
ATOM 2025 C CA . ILE A 1 254 ? -49.286 -25.970 23.887 1.00 45.81 254 ILE A CA 1
ATOM 2026 C C . ILE A 1 254 ? -50.716 -26.118 24.381 1.00 45.81 254 ILE A C 1
ATOM 2028 O O . ILE A 1 254 ? -50.961 -26.326 25.568 1.00 45.81 254 ILE A O 1
ATOM 2032 N N . HIS A 1 255 ? -51.676 -25.907 23.481 1.00 44.06 255 HIS A N 1
ATOM 2033 C CA . HIS A 1 255 ? -53.026 -26.376 23.692 1.00 44.06 255 HIS A CA 1
ATOM 2034 C C . HIS A 1 255 ? -52.888 -27.888 23.781 1.00 44.06 255 HIS A C 1
ATOM 2036 O O . HIS A 1 255 ? -52.867 -28.588 22.768 1.00 44.06 255 HIS A O 1
ATOM 2042 N N . VAL A 1 256 ? -52.723 -28.391 25.003 1.00 48.53 256 VAL A N 1
ATOM 2043 C CA . VAL A 1 256 ? -52.959 -29.794 25.293 1.00 48.53 256 VAL A CA 1
ATOM 2044 C C . VAL A 1 256 ? -54.438 -29.981 25.010 1.00 48.53 256 VAL A C 1
ATOM 2046 O O . VAL A 1 256 ? -55.302 -29.626 25.811 1.00 48.53 256 VAL A O 1
ATOM 2049 N N . ARG A 1 257 ? -54.735 -30.452 23.800 1.00 42.06 257 ARG A N 1
ATOM 2050 C CA . ARG A 1 257 ? -56.061 -30.927 23.445 1.00 42.06 257 ARG A CA 1
ATOM 2051 C C . ARG A 1 257 ? -56.374 -32.046 24.444 1.00 42.06 257 ARG A C 1
ATOM 2053 O O . ARG A 1 257 ? -55.571 -32.974 24.534 1.00 42.06 257 ARG A O 1
ATOM 2060 N N . PRO A 1 258 ? -57.469 -31.983 25.216 1.00 41.47 258 PRO A N 1
ATOM 2061 C CA . PRO A 1 258 ? -57.849 -33.102 26.061 1.00 41.47 258 PRO A CA 1
ATOM 2062 C C . PRO A 1 258 ? -58.177 -34.281 25.142 1.00 41.47 258 PRO A C 1
ATOM 2064 O O . PRO A 1 258 ? -59.212 -34.286 24.478 1.00 41.47 258 PRO A O 1
ATOM 2067 N N . THR A 1 259 ? -57.282 -35.262 25.053 1.00 50.16 259 THR A N 1
ATOM 2068 C CA . THR A 1 259 ? -57.573 -36.543 24.406 1.00 50.16 259 THR A CA 1
ATOM 2069 C C . THR A 1 259 ? -58.331 -37.401 25.408 1.00 50.16 259 THR A C 1
ATOM 2071 O O . THR A 1 259 ? -57.776 -38.285 26.051 1.00 50.16 259 THR A O 1
ATOM 2074 N N . LEU A 1 260 ? -59.612 -37.100 25.589 1.00 45.81 260 LEU A N 1
ATOM 2075 C CA . LEU A 1 260 ? -60.565 -38.079 26.091 1.00 45.81 260 LEU A CA 1
ATOM 2076 C C . LEU A 1 260 ? -61.609 -38.257 24.999 1.00 45.81 260 LEU A C 1
ATOM 2078 O O . LEU A 1 260 ? -62.598 -37.530 24.927 1.00 45.81 260 LEU A O 1
ATOM 2082 N N . GLU A 1 261 ? -61.345 -39.210 24.109 1.00 47.47 261 GLU A N 1
ATOM 2083 C CA . GLU A 1 261 ? -62.419 -39.800 23.323 1.00 47.47 261 GLU A CA 1
ATOM 2084 C C . GLU A 1 261 ? -63.367 -40.540 24.281 1.00 47.47 261 GLU A C 1
ATOM 2086 O O . GLU A 1 261 ? -62.907 -41.221 25.205 1.00 47.47 261 GLU A O 1
ATOM 2091 N N . PRO A 1 262 ? -64.692 -40.425 24.101 1.00 45.19 262 PRO A N 1
ATOM 2092 C CA . PRO A 1 262 ? -65.631 -41.219 24.868 1.00 45.19 262 PRO A CA 1
ATOM 2093 C C . PRO A 1 262 ? -65.482 -42.691 24.470 1.00 45.19 262 PRO A C 1
ATOM 2095 O O . PRO A 1 262 ? -65.491 -43.037 23.288 1.00 45.19 262 PRO A O 1
ATOM 2098 N N . VAL A 1 263 ? -65.359 -43.554 25.479 1.00 44.03 263 VAL A N 1
ATOM 2099 C CA . VAL A 1 263 ? -65.313 -45.013 25.339 1.00 44.03 263 VAL A CA 1
ATOM 2100 C C . VAL A 1 263 ? -66.507 -45.476 24.506 1.00 44.03 263 VAL A C 1
ATOM 2102 O O . VAL A 1 263 ? -67.657 -45.420 24.945 1.00 44.03 263 VAL A O 1
ATOM 2105 N N . ARG A 1 264 ? -66.232 -45.940 23.286 1.00 40.75 264 ARG A N 1
ATOM 2106 C CA . ARG A 1 264 ? -67.222 -46.574 22.418 1.00 40.75 264 ARG A CA 1
ATOM 2107 C C . ARG A 1 264 ? -67.424 -48.004 22.916 1.00 40.75 264 ARG A C 1
ATOM 2109 O O . ARG A 1 264 ? -66.482 -48.792 22.940 1.00 40.75 264 ARG A O 1
ATOM 2116 N N . GLN A 1 265 ? -68.640 -48.325 23.353 1.00 40.84 265 GLN A N 1
ATOM 2117 C CA . GLN A 1 265 ? -69.008 -49.685 23.741 1.00 40.84 265 GLN A CA 1
ATOM 2118 C C . GLN A 1 265 ? -68.855 -50.632 22.545 1.00 40.84 265 GLN A C 1
ATOM 2120 O O . GLN A 1 265 ? -69.345 -50.358 21.450 1.00 40.84 265 GLN A O 1
ATOM 2125 N N . VAL A 1 266 ? -68.151 -51.738 22.775 1.00 36.62 266 VAL A N 1
ATOM 2126 C CA . VAL A 1 266 ? -67.928 -52.810 21.805 1.00 36.62 266 VAL A CA 1
ATOM 2127 C C . VAL A 1 266 ? -69.179 -53.684 21.751 1.00 36.62 266 VAL A C 1
ATOM 2129 O O . VAL A 1 266 ? -69.525 -54.328 22.739 1.00 36.62 266 VAL A O 1
ATOM 2132 N N . THR A 1 267 ? -69.836 -53.739 20.594 1.00 39.41 267 THR A N 1
ATOM 2133 C CA . THR A 1 267 ? -70.762 -54.830 20.255 1.00 39.41 267 THR A CA 1
ATOM 2134 C C . THR A 1 267 ? -69.996 -55.925 19.511 1.00 39.41 267 THR A C 1
ATOM 2136 O O . THR A 1 267 ? -69.262 -55.602 18.575 1.00 39.41 267 THR A O 1
ATOM 2139 N N . PRO A 1 268 ? -70.147 -57.204 19.889 1.00 36.84 268 PRO A N 1
ATOM 2140 C CA . PRO A 1 268 ? -69.425 -58.301 19.263 1.00 36.84 268 PRO A CA 1
ATOM 2141 C C . PRO A 1 268 ? -70.179 -58.836 18.042 1.00 36.84 268 PRO A C 1
ATOM 2143 O O . PRO A 1 268 ? -71.333 -59.233 18.167 1.00 36.84 268 PRO A O 1
ATOM 2146 N N . HIS A 1 269 ? -69.503 -58.940 16.895 1.00 36.06 269 HIS A N 1
ATOM 2147 C CA . HIS A 1 269 ? -69.853 -59.916 15.862 1.00 36.06 269 HIS A CA 1
ATOM 2148 C C . HIS A 1 269 ? -68.587 -60.540 15.253 1.00 36.06 269 HIS A C 1
ATOM 2150 O O . HIS A 1 269 ? -67.588 -59.863 15.019 1.00 36.06 269 HIS A O 1
ATOM 2156 N N . LEU A 1 270 ? -68.665 -61.867 15.125 1.00 35.91 270 LEU A N 1
ATOM 2157 C CA . LEU A 1 270 ? -67.669 -62.850 14.685 1.00 35.91 270 LEU A CA 1
ATOM 2158 C C . LEU A 1 270 ? -67.396 -62.771 13.154 1.00 35.91 270 LEU A C 1
ATOM 2160 O O . LEU A 1 270 ? -68.058 -61.989 12.477 1.00 35.91 270 LEU A O 1
ATOM 2164 N N . PRO A 1 271 ? -66.423 -63.535 12.610 1.00 51.97 271 PRO A N 1
ATOM 2165 C CA . PRO A 1 271 ? -65.526 -63.105 11.544 1.00 51.97 271 PRO A CA 1
ATOM 2166 C C . PRO A 1 271 ? -65.860 -63.724 10.180 1.00 51.97 271 PRO A C 1
ATOM 2168 O O . PRO A 1 271 ? -66.461 -64.791 10.118 1.00 51.97 271 PRO A O 1
ATOM 2171 N N . GLU A 1 272 ? -65.347 -63.116 9.110 1.00 39.62 272 GLU A N 1
ATOM 2172 C CA . GLU A 1 272 ? -65.149 -63.791 7.823 1.00 39.62 272 GLU A CA 1
ATOM 2173 C C . GLU A 1 272 ? -63.899 -63.229 7.116 1.00 39.62 272 GLU A C 1
ATOM 2175 O O . GLU A 1 272 ? -63.838 -62.069 6.718 1.00 39.62 272 GLU A O 1
ATOM 2180 N N . ASP A 1 273 ? -62.874 -64.080 7.111 1.00 34.06 273 ASP A N 1
ATOM 2181 C CA . ASP A 1 273 ? -61.941 -64.442 6.041 1.00 34.06 273 ASP A CA 1
ATOM 2182 C C . ASP A 1 273 ? -61.112 -63.420 5.222 1.00 34.06 273 ASP A C 1
ATOM 2184 O O . ASP A 1 273 ? -61.593 -62.674 4.380 1.00 34.06 273 ASP A O 1
ATOM 2188 N N . VAL A 1 274 ? -59.790 -63.569 5.424 1.00 39.16 274 VAL A N 1
ATOM 2189 C CA . VAL A 1 274 ? -58.710 -63.843 4.442 1.00 39.16 274 VAL A CA 1
ATOM 2190 C C . VAL A 1 274 ? -58.478 -62.893 3.249 1.00 39.16 274 VAL A C 1
ATOM 2192 O O . VAL A 1 274 ? -59.241 -62.879 2.292 1.00 39.16 274 VAL A O 1
ATOM 2195 N N . ALA A 1 275 ? -57.284 -62.268 3.253 1.00 35.50 275 ALA A N 1
ATOM 2196 C CA . ALA A 1 275 ? -56.264 -62.169 2.174 1.00 35.50 275 ALA A CA 1
ATOM 2197 C C . ALA A 1 275 ? -55.551 -60.798 2.256 1.00 35.50 275 ALA A C 1
ATOM 2199 O O . ALA A 1 275 ? -56.162 -59.759 2.043 1.00 35.50 275 ALA A O 1
ATOM 2200 N N . ALA A 1 276 ? -54.337 -60.713 2.806 1.00 35.81 276 ALA A N 1
ATOM 2201 C CA . ALA A 1 276 ? -53.040 -60.934 2.147 1.00 35.81 276 ALA A CA 1
ATOM 2202 C C . ALA A 1 276 ? -52.645 -59.836 1.127 1.00 35.81 276 ALA A C 1
ATOM 2204 O O . ALA A 1 276 ? -53.204 -59.731 0.042 1.00 35.81 276 ALA A O 1
ATOM 2205 N N . GLU A 1 277 ? -51.667 -59.039 1.572 1.00 37.66 277 GLU A N 1
ATOM 2206 C CA . GLU A 1 277 ? -50.618 -58.260 0.889 1.00 37.66 277 GLU A CA 1
ATOM 2207 C C . GLU A 1 277 ? -50.582 -58.209 -0.653 1.00 37.66 277 GLU A C 1
ATOM 2209 O O . GLU A 1 277 ? -50.548 -59.236 -1.321 1.00 37.66 277 GLU A O 1
ATOM 2214 N N . ALA A 1 278 ? -50.371 -57.007 -1.207 1.00 35.66 278 ALA A N 1
ATOM 2215 C CA . ALA A 1 278 ? -49.103 -56.676 -1.875 1.00 35.66 278 ALA A CA 1
ATOM 2216 C C . ALA A 1 278 ? -49.030 -55.193 -2.285 1.00 35.66 278 ALA A C 1
ATOM 2218 O O . ALA A 1 278 ? -49.935 -54.610 -2.877 1.00 35.66 278 ALA A O 1
ATOM 2219 N N . GLU A 1 279 ? -47.882 -54.621 -1.958 1.00 40.97 279 GLU A N 1
ATOM 2220 C CA . GLU A 1 279 ? -47.357 -53.297 -2.257 1.00 40.97 279 GLU A CA 1
ATOM 2221 C C . GLU A 1 279 ? -47.017 -53.149 -3.756 1.00 40.97 279 GLU A C 1
ATOM 2223 O O . GLU A 1 279 ? -46.545 -54.099 -4.383 1.00 40.97 279 GLU A O 1
ATOM 2228 N N . THR A 1 280 ? -47.167 -51.960 -4.356 1.00 35.06 280 THR A N 1
ATOM 2229 C CA . THR A 1 280 ? -46.288 -51.583 -5.482 1.00 35.06 280 THR A CA 1
ATOM 2230 C C . THR A 1 280 ? -46.145 -50.072 -5.674 1.00 35.06 280 THR A C 1
ATOM 2232 O O . THR A 1 280 ? -47.065 -49.345 -6.041 1.00 35.06 280 THR A O 1
ATOM 2235 N N . SER A 1 281 ? -44.904 -49.657 -5.439 1.00 36.34 281 SER A N 1
ATOM 2236 C CA . SER A 1 281 ? -44.226 -48.398 -5.734 1.00 36.34 281 SER A CA 1
ATOM 2237 C C . SER A 1 281 ? -44.465 -47.830 -7.143 1.00 36.34 281 SER A C 1
ATOM 2239 O O . SER A 1 281 ? -44.376 -48.550 -8.139 1.00 36.34 281 SER A O 1
ATOM 2241 N N . ARG A 1 282 ? -44.635 -46.502 -7.235 1.00 40.78 282 ARG A N 1
ATOM 2242 C CA . ARG A 1 282 ? -44.296 -45.707 -8.428 1.00 40.78 282 ARG A CA 1
ATOM 2243 C C . ARG A 1 282 ? -43.641 -44.384 -8.031 1.00 40.78 282 ARG A C 1
ATOM 2245 O O . ARG A 1 282 ? -44.301 -43.431 -7.630 1.00 40.78 282 ARG A O 1
ATOM 2252 N N . THR A 1 283 ? -42.324 -44.347 -8.183 1.00 34.41 283 THR A N 1
ATOM 2253 C CA . THR A 1 283 ? -41.479 -43.152 -8.233 1.00 34.41 283 THR A CA 1
ATOM 2254 C C . THR A 1 283 ? -41.651 -42.440 -9.582 1.00 34.41 283 THR A C 1
ATOM 2256 O O . THR A 1 283 ? -41.640 -43.079 -10.633 1.00 34.41 283 THR A O 1
ATOM 2259 N N . ALA A 1 284 ? -41.795 -41.112 -9.569 1.00 34.97 284 ALA A N 1
ATOM 2260 C CA . ALA A 1 284 ? -41.765 -40.272 -10.767 1.00 34.97 284 ALA A CA 1
ATOM 2261 C C . ALA A 1 284 ? -40.527 -39.366 -10.726 1.00 34.97 284 ALA A C 1
ATOM 2263 O O . ALA A 1 284 ? -40.401 -38.484 -9.877 1.00 34.97 284 ALA A O 1
ATOM 2264 N N . MET A 1 285 ? -39.603 -39.639 -11.644 1.00 29.61 285 MET A N 1
ATOM 2265 C CA . MET A 1 285 ? -38.377 -38.894 -11.911 1.00 29.61 285 MET A CA 1
ATOM 2266 C C . MET A 1 285 ? -38.702 -37.729 -12.856 1.00 29.61 285 MET A C 1
ATOM 2268 O O . MET A 1 285 ? -39.248 -37.954 -13.935 1.00 29.61 285 MET A O 1
ATOM 2272 N N . TRP A 1 286 ? -38.372 -36.495 -12.470 1.00 33.78 286 TRP A N 1
ATOM 2273 C CA . TRP A 1 286 ? -38.514 -35.315 -13.327 1.00 33.78 286 TRP A CA 1
ATOM 2274 C C . TRP A 1 286 ? -37.191 -35.019 -14.036 1.00 33.78 286 TRP A C 1
ATOM 2276 O O . TRP A 1 286 ? -36.182 -34.734 -13.396 1.00 33.78 286 TRP A O 1
ATOM 2286 N N . VAL A 1 287 ? -37.211 -35.080 -15.368 1.00 35.41 287 VAL A N 1
ATOM 2287 C CA . VAL A 1 287 ? -36.140 -34.603 -16.249 1.00 35.41 287 VAL A CA 1
ATOM 2288 C C . VAL A 1 287 ? -36.527 -33.206 -16.730 1.00 35.41 287 VAL A C 1
ATOM 2290 O O . VAL A 1 287 ? -37.552 -33.040 -17.388 1.00 35.41 287 VAL A O 1
ATOM 2293 N N . VAL A 1 288 ? -35.712 -32.203 -16.401 1.00 41.03 288 VAL A N 1
ATOM 2294 C CA . VAL A 1 288 ? -35.815 -30.839 -16.940 1.00 41.03 288 VAL A CA 1
ATOM 2295 C C . VAL A 1 288 ? -34.892 -30.751 -18.153 1.00 41.03 288 VAL A C 1
ATOM 2297 O O . VAL A 1 288 ? -33.675 -30.858 -18.015 1.00 41.03 288 VAL A O 1
ATOM 2300 N N . LEU A 1 289 ? -35.470 -30.569 -19.342 1.00 37.19 289 LEU A N 1
ATOM 2301 C CA . LEU A 1 289 ? -34.749 -30.206 -20.563 1.00 37.19 289 LEU A CA 1
ATOM 2302 C C . LEU A 1 289 ? -35.069 -28.758 -20.931 1.00 37.19 289 LEU A C 1
ATOM 2304 O O . LEU A 1 289 ? -36.190 -28.288 -20.758 1.00 37.19 289 LEU A O 1
ATOM 2308 N N . GLY A 1 290 ? -34.021 -28.066 -21.373 1.00 33.84 290 GLY A N 1
ATOM 2309 C CA . GLY A 1 290 ? -33.933 -26.616 -21.473 1.00 33.84 290 GLY A CA 1
ATOM 2310 C C . GLY A 1 290 ? -34.772 -25.968 -22.572 1.00 33.84 290 GLY A C 1
ATOM 2311 O O . GLY A 1 290 ? -35.275 -26.613 -23.487 1.00 33.84 290 GLY A O 1
ATOM 2312 N N . GLY A 1 291 ? -34.859 -24.643 -22.481 1.00 35.56 291 GLY A N 1
ATOM 2313 C CA . GLY A 1 291 ? -35.495 -23.781 -23.469 1.00 35.56 291 GLY A CA 1
ATOM 2314 C C . GLY A 1 291 ? -34.895 -22.382 -23.403 1.00 35.56 291 GLY A C 1
ATOM 2315 O O . GLY A 1 291 ? -35.176 -21.615 -22.489 1.00 35.56 291 GLY A O 1
ATOM 2316 N N . SER A 1 292 ? -34.015 -22.100 -24.353 1.00 44.59 292 SER A N 1
ATOM 2317 C CA . SER A 1 292 ? -33.238 -20.877 -24.534 1.00 44.59 292 SER A CA 1
ATOM 2318 C C . SER A 1 292 ? -34.126 -19.674 -24.877 1.00 44.59 292 SER A C 1
ATOM 2320 O O . SER A 1 292 ? -34.966 -19.756 -25.772 1.00 44.59 292 SER A O 1
ATOM 2322 N N . CYS A 1 293 ? -33.896 -18.536 -24.217 1.00 37.78 293 CYS A N 1
ATOM 2323 C CA . CYS A 1 293 ? -34.497 -17.246 -24.557 1.00 37.78 293 CYS A CA 1
ATOM 2324 C C . CYS A 1 293 ? -34.040 -16.765 -25.944 1.00 37.78 293 CYS A C 1
ATOM 2326 O O . CYS A 1 293 ? -32.871 -16.431 -26.133 1.00 37.78 293 CYS A O 1
ATOM 2328 N N . ALA A 1 294 ? -34.973 -16.662 -26.891 1.00 38.62 294 ALA A N 1
ATOM 2329 C CA . ALA A 1 294 ? -34.817 -15.862 -28.100 1.00 38.62 294 ALA A CA 1
ATOM 2330 C C . ALA A 1 294 ? -35.390 -14.456 -27.849 1.00 38.62 294 ALA A C 1
ATOM 2332 O O . ALA A 1 294 ? -36.568 -14.303 -27.528 1.00 38.62 294 ALA A O 1
ATOM 2333 N N . ILE A 1 295 ? -34.546 -13.432 -27.979 1.00 43.88 295 ILE A N 1
ATOM 2334 C CA . ILE A 1 295 ? -34.932 -12.017 -27.930 1.00 43.88 295 ILE A CA 1
ATOM 2335 C C . ILE A 1 295 ? -35.452 -11.622 -29.317 1.00 43.88 295 ILE A C 1
ATOM 2337 O O . ILE A 1 295 ? -34.721 -11.700 -30.302 1.00 43.88 295 ILE A O 1
ATOM 2341 N N . ILE A 1 296 ? -36.713 -11.191 -29.390 1.00 37.19 296 ILE A N 1
ATOM 2342 C CA . ILE A 1 296 ? -37.321 -10.605 -30.591 1.00 37.19 296 ILE A CA 1
ATOM 2343 C C . ILE A 1 296 ? -37.006 -9.103 -30.598 1.00 37.19 296 ILE A C 1
ATOM 2345 O O . ILE A 1 296 ? -37.468 -8.364 -29.731 1.00 37.19 296 ILE A O 1
ATOM 2349 N N . LEU A 1 297 ? -36.230 -8.651 -31.587 1.00 33.09 297 LEU A N 1
ATOM 2350 C CA . LEU A 1 297 ? -36.053 -7.234 -31.916 1.00 33.09 297 LEU A CA 1
ATOM 2351 C C . LEU A 1 297 ? -37.196 -6.786 -32.835 1.00 33.09 297 LEU A C 1
ATOM 2353 O O . LEU A 1 297 ? -37.299 -7.240 -33.973 1.00 33.09 297 LEU A O 1
ATOM 2357 N N . ILE A 1 298 ? -38.040 -5.877 -32.345 1.00 39.72 298 ILE A N 1
ATOM 2358 C CA . ILE A 1 298 ? -39.028 -5.160 -33.157 1.00 39.72 298 ILE A CA 1
ATOM 2359 C C . ILE A 1 298 ? -38.392 -3.844 -33.610 1.00 39.72 298 ILE A C 1
ATOM 2361 O O . ILE A 1 298 ? -38.143 -2.951 -32.802 1.00 39.72 298 ILE A O 1
ATOM 2365 N N . VAL A 1 299 ? -38.140 -3.729 -34.913 1.00 33.00 299 VAL A N 1
ATOM 2366 C CA . VAL A 1 299 ? -37.819 -2.469 -35.590 1.00 33.00 299 VAL A CA 1
ATOM 2367 C C . VAL A 1 299 ? -39.137 -1.764 -35.903 1.00 33.00 299 VAL A C 1
ATOM 2369 O O . VAL A 1 299 ? -39.982 -2.319 -36.601 1.00 33.00 299 VAL A O 1
ATOM 2372 N N . SER A 1 300 ? -39.314 -0.540 -35.406 1.00 35.38 300 SER A N 1
ATOM 2373 C CA . SER A 1 300 ? -40.377 0.363 -35.853 1.00 35.38 300 SER A CA 1
ATOM 2374 C C . SER A 1 300 ? -39.760 1.467 -36.714 1.00 35.38 300 SER A C 1
ATOM 2376 O O . SER A 1 300 ? -39.041 2.331 -36.221 1.00 35.38 300 SER A O 1
ATOM 2378 N N . LEU A 1 301 ? -40.025 1.412 -38.023 1.00 29.41 301 LEU A N 1
ATOM 2379 C CA . LEU A 1 301 ? -39.912 2.569 -38.909 1.00 29.41 301 LEU A CA 1
ATOM 2380 C C . LEU A 1 301 ? -41.158 3.437 -38.710 1.00 29.41 301 LEU A C 1
ATOM 2382 O O . LEU A 1 301 ? -42.277 2.935 -38.797 1.00 29.41 301 LEU A O 1
ATOM 2386 N N . SER A 1 302 ? -40.956 4.732 -38.485 1.00 38.88 302 SER A N 1
ATOM 2387 C CA . SER A 1 302 ? -41.988 5.762 -38.638 1.00 38.88 302 SER A CA 1
ATOM 2388 C C . SER A 1 302 ? -41.489 6.767 -39.672 1.00 38.88 302 SER A C 1
ATOM 2390 O O . SER A 1 302 ? -40.309 7.117 -39.652 1.00 38.88 302 SER A O 1
ATOM 2392 N N . ALA A 1 303 ? -42.387 7.109 -40.594 1.00 40.94 303 ALA A N 1
ATOM 2393 C CA . ALA A 1 303 ? -42.194 7.945 -41.777 1.00 40.94 303 ALA A CA 1
ATOM 2394 C C . ALA A 1 303 ? -41.828 9.404 -41.471 1.00 40.94 303 ALA A C 1
ATOM 2396 O O . ALA A 1 303 ? -42.195 9.888 -40.376 1.00 40.94 303 ALA A O 1
#

InterPro domains:
  IPR003599 Immunoglobulin domain subtype [SM00409] (160-243)
  IPR013783 Immunoglobulin-like fold [G3DSA:2.60.40.10] (152-238)
  IPR029389 Izumo sperm-egg fusion protein [PF15005] (17-158)
  IPR032699 Izumo protein, immunoglobulin domain [PF16706] (162-244)
  IPR032700 Izumo sperm-egg fusion protein 1 [PTHR35540] (9-247)
  IPR036179 Immunoglobulin-like domain superfamily [SSF48726] (161-243)

Foldseek 3Di:
DDDDPPPPPPPPLLLFQLLCLPVVLVVLLCCCLPPQQVVQEDDPPVVQSVVQNCCSRCLRSCLQVPADDVVPDRPLKDFPVLSVVLNVLSSVLSVVLSVPSHHGVRSVVSNVVSSVVCRVVSSVSVVVRVVCLAEQTFMQRSSVRDTDGDHSADPQEPEEAEEEEEAQAKDKDAQDDPCLVVYPFWDWKWKFFQDPNDTDTDDIGNDRMDIDGRDDQVPFAKMKMFGAGNVRDGRHMYIYGYGYHYDPPPPPVPPPPPPDDDDDDDDDDDDDDDDDDDDDDDDDDDDDDDDDDDDDDDDDDDD

Secondary structure (DSSP, 8-state):
-----------------GGGGSHHHHHHHHHIIIIIHHHHS-TT-HHHHHHHHHHHHHHHHHHHHT---TTS----EEEHHHHHHHHHHHHHHHHHHHHTT--HHHHHHHHHHHHHHHHHHHHHHHHHHHH---SEEEEEETTTTEEEEEE----SEEEEEEEEEETTSPEEEE---TTGGG-TTEEEEEEEEEETTEEEEEEEES-SEEEE-S--GGG-EEEEEEEEETTS-EEEEEEEEEEEEPP----------------PPPPP----------------PPP----------------

Mean predicted aligned error: 18.41 Å

Nearest PDB structures (foldseek):
  5jk9-assembly3_C  TM=8.450E-01  e=2.747E-22  Homo sapiens
  5jk9-assembly2_B  TM=7.964E-01  e=8.415E-23  Homo sapiens
  5jkc-assembly1_A  TM=7.796E-01  e=2.426E-22  Homo sapiens
  5b5k-assembly1_A  TM=7.629E-01  e=8.969E-22  Mus musculus
  5jke-assembly1_A  TM=7.644E-01  e=1.476E-21  Homo sapiens

Radius of gyration: 36.98 Å; Cα contacts (8 Å, |Δi|>4): 378; chains: 1; bounding box: 109×106×75 Å

Solvent-accessible surface area (backbone atoms only — not comparable to full-atom values): 18594 Å² total; per-residue (Å²): 134,86,75,84,81,74,79,75,75,71,75,68,75,56,70,40,24,55,57,63,58,40,62,72,42,40,51,51,51,46,44,45,54,63,50,49,42,59,71,38,45,66,84,89,48,56,72,57,50,50,50,51,43,51,49,52,52,49,52,53,38,46,57,67,73,72,58,84,46,99,78,81,59,83,70,62,54,44,40,66,67,60,47,50,56,51,35,51,53,51,46,50,53,54,52,50,58,68,71,62,76,49,42,48,69,59,35,50,51,52,51,52,51,55,55,59,67,50,44,63,64,49,52,49,53,52,53,51,58,68,66,62,71,53,36,56,40,59,28,30,32,21,67,78,52,45,78,43,82,42,78,42,80,64,68,44,68,72,51,77,45,82,46,78,44,48,39,63,36,72,46,74,48,75,65,70,49,89,49,56,83,67,30,80,48,59,59,35,29,38,35,25,43,46,55,95,88,42,79,42,83,74,49,73,38,78,61,46,60,50,76,46,73,52,31,49,68,84,69,35,44,41,34,39,35,32,41,20,31,77,85,67,47,66,67,35,32,41,39,35,43,38,44,47,42,77,61,82,77,74,76,73,71,75,75,76,70,83,87,71,78,79,86,75,82,84,80,92,79,86,88,83,83,91,83,83,88,84,86,83,90,83,89,84,84,86,83,88,78,88,83,83,89,79,85,85,85,82,85,80,87,79,134